Protein AF-A0A949UG85-F1 (afdb_monomer)

Solvent-accessible surface area (backbone atoms only — not comparable to full-atom values): 11174 Å² total; per-residue (Å²): 127,33,34,36,47,48,35,38,32,56,53,88,58,86,71,83,78,67,98,45,38,41,94,66,23,65,63,45,76,50,75,50,77,68,28,26,32,39,30,26,64,42,80,89,62,91,50,69,69,57,45,52,50,37,52,52,37,44,49,48,47,51,51,63,44,51,75,69,43,40,66,51,72,53,60,88,86,38,74,36,82,50,70,66,62,50,48,53,52,41,59,76,43,28,69,63,52,51,54,51,40,64,73,36,50,64,45,42,80,46,79,48,54,40,32,56,60,88,69,91,74,83,80,89,46,73,68,58,51,54,53,52,52,51,48,46,45,51,54,44,52,55,51,52,51,51,52,57,61,61,44,53,90,57,53,74,46,80,47,76,53,78,52,87,55,39,32,38,38,39,34,32,26,44,52,91,46,46,67,60,51,52,50,45,58,70,71,50,85,71,63,90,63,50,46,112

Mean predicted aligned error: 6.29 Å

Foldseek 3Di:
DWKFWWWKAFPPFDADQDCAAFVRFGWDWDDELRMIIIITDDDDDPDPVSLVSNQVRSVVRVVRRVLRFQIGTDPPGDIHRDVVRVRVVCVVCVVVVVVVRVVCTQKDKDKDKKFFDDDPPPDPDPVVVVVVQVVQQVLQVVQLVLLVVLCPPQFPDWDWDDDSGMIMIITIGGNVCVVVSVVSVVPDDRPPRIDD

Structure (mmCIF, N/CA/C/O backbone):
data_AF-A0A949UG85-F1
#
_entry.id   AF-A0A949UG85-F1
#
loop_
_atom_site.group_PDB
_atom_site.id
_atom_site.type_symbol
_atom_site.label_atom_id
_atom_site.label_alt_id
_atom_site.label_comp_id
_atom_site.label_asym_id
_atom_site.label_entity_id
_atom_site.label_seq_id
_atom_site.pdbx_PDB_ins_code
_atom_site.Cartn_x
_atom_site.Cartn_y
_atom_site.Cartn_z
_atom_site.occupancy
_atom_site.B_iso_or_equiv
_atom_site.auth_seq_id
_atom_site.auth_comp_id
_atom_site.auth_asym_id
_atom_site.auth_atom_id
_atom_site.pdbx_PDB_model_num
ATOM 1 N N . MET A 1 1 ? -11.285 18.866 17.721 1.00 72.31 1 MET A N 1
ATOM 2 C CA . MET A 1 1 ? -10.443 17.661 17.589 1.00 72.31 1 MET A CA 1
ATOM 3 C C . MET A 1 1 ? -11.092 16.780 16.549 1.00 72.31 1 MET A C 1
ATOM 5 O O . MET A 1 1 ? -12.312 16.687 16.565 1.00 72.31 1 MET A O 1
ATOM 9 N N . SER A 1 2 ? -10.309 16.216 15.636 1.00 91.69 2 SER A N 1
ATOM 10 C CA . SER A 1 2 ? -10.803 15.295 14.609 1.00 91.69 2 SER A CA 1
ATOM 11 C C . SER A 1 2 ? -10.079 13.965 14.750 1.00 91.69 2 SER A C 1
ATOM 13 O O . SER A 1 2 ? -8.946 13.927 15.239 1.00 91.69 2 SER A O 1
ATOM 15 N N . LEU A 1 3 ? -10.718 12.889 14.307 1.00 95.00 3 LEU A N 1
ATOM 16 C CA . LEU A 1 3 ? -10.092 11.575 14.255 1.00 95.00 3 LEU A CA 1
ATOM 17 C C . LEU A 1 3 ? -9.449 11.389 12.882 1.00 95.00 3 LEU A C 1
ATOM 19 O O . LEU A 1 3 ? -10.101 11.592 11.861 1.00 95.00 3 LEU A O 1
ATOM 23 N N . LEU A 1 4 ? -8.176 11.006 12.849 1.00 97.00 4 LEU A N 1
ATOM 24 C CA . LEU A 1 4 ? -7.486 10.627 11.618 1.00 97.00 4 LEU A CA 1
ATOM 25 C C . LEU A 1 4 ? -7.588 9.115 11.436 1.00 97.00 4 LEU A C 1
ATOM 27 O O . LEU A 1 4 ? -7.085 8.368 12.274 1.00 97.00 4 LEU A O 1
ATOM 31 N N . ALA A 1 5 ? -8.208 8.671 10.344 1.00 97.38 5 ALA A N 1
ATOM 32 C CA . ALA A 1 5 ? -8.275 7.260 9.974 1.00 97.38 5 ALA A CA 1
ATOM 33 C C . ALA A 1 5 ? -7.047 6.854 9.146 1.00 97.38 5 ALA A C 1
ATOM 35 O O . ALA A 1 5 ? -6.710 7.518 8.163 1.00 97.38 5 ALA A O 1
ATOM 36 N N . TYR A 1 6 ? -6.396 5.753 9.528 1.00 97.88 6 TYR A N 1
ATOM 37 C CA . TYR A 1 6 ? -5.185 5.250 8.870 1.00 97.88 6 TYR A CA 1
ATOM 38 C C . TYR A 1 6 ? -5.514 4.163 7.856 1.00 97.88 6 TYR A C 1
ATOM 40 O O . TYR A 1 6 ? -5.300 4.336 6.657 1.00 97.88 6 TYR A O 1
ATOM 48 N N . CYS A 1 7 ? -6.061 3.042 8.320 1.00 97.19 7 CYS A N 1
ATOM 49 C CA . CYS A 1 7 ? -6.392 1.910 7.466 1.00 97.19 7 CYS A CA 1
ATOM 50 C C . CYS A 1 7 ? -7.420 0.979 8.106 1.00 97.19 7 CYS A C 1
ATOM 52 O O . CYS A 1 7 ? -7.653 1.023 9.317 1.00 97.19 7 CYS A O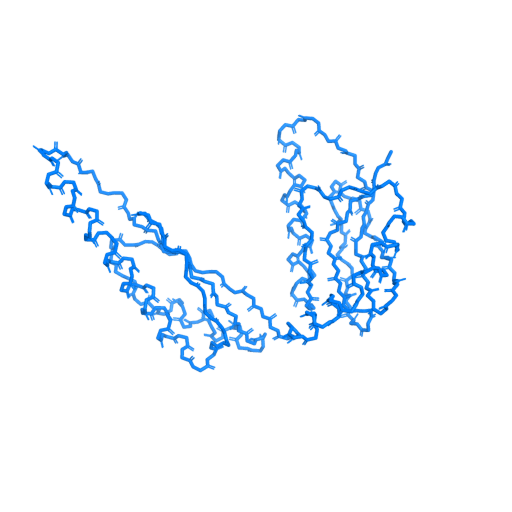 1
ATOM 54 N N . ILE A 1 8 ? -7.965 0.095 7.274 1.00 97.25 8 ILE A N 1
ATOM 55 C CA . ILE A 1 8 ? -8.840 -1.013 7.660 1.00 97.25 8 ILE A CA 1
ATOM 56 C C . ILE A 1 8 ? -8.065 -2.332 7.536 1.00 97.25 8 ILE A C 1
ATOM 58 O O . ILE A 1 8 ? -7.346 -2.523 6.557 1.00 97.25 8 ILE A O 1
ATOM 62 N N . ALA A 1 9 ? -8.239 -3.247 8.487 1.00 96.19 9 ALA A N 1
ATOM 63 C CA . ALA A 1 9 ? -7.734 -4.620 8.445 1.00 96.19 9 ALA A CA 1
ATOM 64 C C . ALA A 1 9 ? -8.823 -5.625 8.873 1.00 96.19 9 ALA A C 1
ATOM 66 O O . ALA A 1 9 ? -9.931 -5.242 9.263 1.00 96.19 9 ALA A O 1
ATOM 67 N N . GLU A 1 10 ? -8.525 -6.925 8.800 1.00 95.00 10 GLU A N 1
ATOM 68 C CA . GLU A 1 10 ? -9.431 -7.966 9.303 1.00 95.00 10 GLU A CA 1
ATOM 69 C C . GLU A 1 10 ? -9.425 -7.989 10.838 1.00 95.00 10 GLU A C 1
ATOM 71 O O . GLU A 1 10 ? -8.359 -8.011 11.452 1.00 95.00 10 GLU A O 1
ATOM 76 N N . ALA A 1 11 ? -10.598 -8.054 11.475 1.00 92.06 11 ALA A N 1
ATOM 77 C CA . ALA A 1 11 ? -10.700 -8.035 12.940 1.00 92.06 11 ALA A CA 1
ATOM 78 C C . ALA A 1 11 ? -10.009 -9.223 13.638 1.00 92.06 11 ALA A C 1
ATOM 80 O O . ALA A 1 11 ? -9.582 -9.104 14.780 1.00 92.06 11 ALA A O 1
ATOM 81 N N . ASN A 1 12 ? -9.884 -10.361 12.950 1.00 84.44 12 ASN A N 1
ATOM 82 C CA . ASN A 1 12 ? -9.284 -11.582 13.498 1.00 84.44 12 ASN A CA 1
ATOM 83 C C . ASN A 1 12 ? -7.764 -11.650 13.289 1.00 84.44 12 ASN A C 1
ATOM 85 O O . ASN A 1 12 ? -7.149 -12.678 13.568 1.00 84.44 12 ASN A O 1
ATOM 89 N N . SER A 1 13 ? -7.159 -10.594 12.745 1.00 81.38 13 SER A N 1
ATOM 90 C CA . SER A 1 13 ? -5.724 -10.549 12.497 1.00 81.38 13 SER A CA 1
ATOM 91 C C . SER A 1 13 ? -4.965 -10.126 13.760 1.00 81.38 13 SER A C 1
ATOM 93 O O . SER A 1 13 ? -5.294 -9.130 14.402 1.00 81.38 13 SER A O 1
ATOM 95 N N . THR A 1 14 ? -3.945 -10.892 14.149 1.00 81.31 14 THR A N 1
ATOM 96 C CA . THR A 1 14 ? -3.061 -10.515 15.259 1.00 81.31 14 THR A CA 1
ATOM 97 C C . THR A 1 14 ? -2.085 -9.456 14.755 1.00 81.31 14 THR A C 1
ATOM 99 O O . THR A 1 14 ? -1.237 -9.758 13.922 1.00 81.31 14 THR A O 1
ATOM 102 N N . THR A 1 15 ? -2.227 -8.218 15.232 1.00 85.75 15 THR A N 1
ATOM 103 C CA . THR A 1 15 ? -1.370 -7.090 14.835 1.00 85.75 15 THR A CA 1
ATOM 104 C C . THR A 1 15 ? -0.924 -6.318 16.069 1.00 85.75 15 THR A C 1
ATOM 106 O O . THR A 1 15 ? -1.752 -5.937 16.897 1.00 85.75 15 THR A O 1
ATOM 109 N N . GLU A 1 16 ? 0.371 -6.055 16.179 1.00 89.44 16 GLU A N 1
ATOM 110 C CA . GLU A 1 16 ? 0.926 -5.133 17.162 1.00 89.44 16 GLU A CA 1
ATOM 111 C C . GLU A 1 16 ? 0.654 -3.692 16.723 1.00 89.44 16 GLU A C 1
ATOM 113 O O . GLU A 1 16 ? 0.962 -3.290 15.595 1.00 89.44 16 GLU A O 1
ATOM 118 N N . ILE A 1 17 ? 0.065 -2.906 17.625 1.00 88.25 17 ILE A N 1
ATOM 119 C CA . ILE A 1 17 ? -0.224 -1.494 17.379 1.00 88.25 17 ILE A CA 1
ATOM 120 C C . ILE A 1 17 ? 1.103 -0.719 17.407 1.00 88.25 17 ILE A C 1
ATOM 122 O O . ILE A 1 17 ? 1.808 -0.785 18.416 1.00 88.25 17 ILE A O 1
ATOM 126 N N . PRO A 1 18 ? 1.452 0.044 16.352 1.00 90.62 18 PRO A N 1
ATOM 127 C CA . PRO A 1 18 ? 2.660 0.861 16.353 1.00 90.62 18 PRO A CA 1
ATOM 128 C C . PRO A 1 18 ? 2.707 1.832 17.541 1.00 90.62 18 PRO A C 1
ATOM 130 O O . PRO A 1 18 ? 1.705 2.454 17.893 1.00 90.62 18 PRO A O 1
ATOM 133 N N . ASN A 1 19 ? 3.898 2.027 18.113 1.00 84.44 19 ASN A N 1
ATOM 134 C CA . ASN A 1 19 ? 4.105 2.803 19.347 1.00 84.44 19 ASN A CA 1
ATOM 135 C C . ASN A 1 19 ? 3.790 4.311 19.237 1.00 84.44 19 ASN A C 1
ATOM 137 O O . ASN A 1 19 ? 3.854 5.021 20.238 1.00 84.44 19 ASN A O 1
ATOM 141 N N . GLY A 1 20 ? 3.472 4.830 18.046 1.00 90.12 20 GLY A N 1
ATOM 142 C CA . GLY A 1 20 ? 3.104 6.233 17.873 1.00 90.12 20 GLY A CA 1
ATOM 143 C C . GLY A 1 20 ? 2.569 6.562 16.482 1.00 90.12 20 GLY A C 1
ATOM 144 O O . GLY A 1 20 ? 3.188 6.234 15.464 1.00 90.12 20 GLY A O 1
ATOM 145 N N . GLY A 1 21 ? 1.432 7.252 16.465 1.00 93.69 21 GLY A N 1
ATOM 146 C CA . GLY A 1 21 ? 0.802 7.824 15.284 1.00 93.69 21 GLY A CA 1
ATOM 147 C C . GLY A 1 21 ? 1.390 9.176 14.877 1.00 93.69 21 GLY A C 1
ATOM 148 O O . GLY A 1 21 ? 2.459 9.596 15.329 1.00 93.69 21 GLY A O 1
ATOM 149 N N . VAL A 1 22 ? 0.659 9.869 14.008 1.00 95.62 22 VAL A N 1
ATOM 150 C CA . VAL A 1 22 ? 0.953 11.246 13.593 1.00 95.62 22 VAL A CA 1
ATOM 151 C C . VAL A 1 22 ? 0.983 12.168 14.812 1.00 95.62 22 VAL A C 1
ATOM 153 O O . VAL A 1 22 ? 0.144 12.042 15.702 1.00 95.62 22 VAL A O 1
ATOM 156 N N . GLN A 1 23 ? 1.952 13.087 14.867 1.00 93.62 23 GLN A N 1
ATOM 157 C CA . GLN A 1 23 ? 2.161 14.015 15.989 1.00 93.62 23 GLN A CA 1
ATOM 158 C C . GLN A 1 23 ? 2.392 13.312 17.344 1.00 93.62 23 GLN A C 1
ATOM 160 O O . GLN A 1 23 ? 2.159 13.899 18.398 1.00 93.62 23 GLN A O 1
ATOM 165 N N . GLY A 1 24 ? 2.830 12.047 17.333 1.00 93.25 24 GLY A N 1
ATOM 166 C CA . GLY A 1 24 ? 3.015 11.249 18.549 1.00 93.25 24 GLY A CA 1
ATOM 167 C C . GLY A 1 24 ? 1.707 10.793 19.203 1.00 93.25 24 GLY A C 1
ATOM 168 O O . GLY A 1 24 ? 1.734 10.315 20.335 1.00 93.25 24 GLY A O 1
ATOM 169 N N . ALA A 1 25 ? 0.569 10.927 18.515 1.00 95.56 25 ALA A N 1
ATOM 170 C CA . ALA A 1 25 ? -0.722 10.505 19.041 1.00 95.56 25 ALA A CA 1
ATOM 171 C C . ALA A 1 25 ? -0.771 8.986 19.263 1.00 95.56 25 ALA A C 1
ATOM 173 O O . ALA A 1 25 ? -0.237 8.202 18.476 1.00 95.56 25 ALA A O 1
ATOM 174 N N . THR A 1 26 ? -1.452 8.554 20.321 1.00 95.56 26 THR A N 1
ATOM 175 C CA . THR A 1 26 ? -1.692 7.130 20.569 1.00 95.56 26 THR A CA 1
ATOM 176 C C . THR A 1 26 ? -2.702 6.591 19.559 1.00 95.56 26 THR A C 1
ATOM 178 O O . THR A 1 26 ? -3.776 7.166 19.372 1.00 95.56 26 THR A O 1
ATOM 181 N N . LEU A 1 27 ? -2.355 5.481 18.907 1.00 95.56 27 LEU A N 1
ATOM 182 C CA . LEU A 1 27 ? -3.266 4.775 18.013 1.00 95.56 27 LEU A CA 1
ATOM 183 C C . LEU A 1 27 ? -4.333 4.037 18.828 1.00 95.56 27 LEU A C 1
ATOM 185 O O . LEU A 1 27 ? -4.045 3.399 19.839 1.00 95.56 27 LEU A O 1
ATOM 189 N N . ARG A 1 28 ? -5.571 4.118 18.354 1.00 93.44 28 ARG A N 1
ATOM 190 C CA . ARG A 1 28 ? -6.746 3.407 18.853 1.00 93.44 28 ARG A CA 1
ATOM 191 C C . ARG A 1 28 ? -7.338 2.576 17.724 1.00 93.44 28 ARG A C 1
ATOM 193 O O . ARG A 1 28 ? -7.084 2.837 16.545 1.00 93.44 28 ARG A O 1
ATOM 200 N N . THR A 1 29 ? -8.146 1.593 18.087 1.00 94.62 29 THR A N 1
ATOM 201 C CA . THR A 1 29 ? -8.828 0.732 17.127 1.00 94.62 29 THR A CA 1
ATOM 202 C C . THR A 1 29 ? -10.328 0.728 17.362 1.00 94.62 29 THR A C 1
ATOM 204 O O . THR A 1 29 ? -10.801 0.716 18.496 1.00 94.62 29 THR A O 1
ATOM 207 N N . VAL A 1 30 ? -11.079 0.726 16.265 1.00 95.06 30 VAL A N 1
ATOM 208 C CA . VAL A 1 30 ? -12.528 0.518 16.268 1.00 95.06 30 VAL A CA 1
ATOM 209 C C . VAL A 1 30 ? -12.816 -0.744 15.479 1.00 95.06 30 VAL A C 1
ATOM 211 O O . VAL A 1 30 ? -12.490 -0.827 14.295 1.00 95.06 30 VAL A O 1
ATOM 214 N N . THR A 1 31 ? -13.426 -1.719 16.145 1.00 95.50 31 THR A N 1
ATOM 215 C CA . THR A 1 31 ? -13.861 -2.973 15.528 1.00 95.50 31 THR A CA 1
ATOM 216 C C . THR A 1 31 ? -15.357 -2.916 15.254 1.00 95.50 31 THR A C 1
ATOM 218 O O . THR A 1 31 ? -16.146 -2.592 16.150 1.00 95.50 31 THR A O 1
ATOM 221 N N . ASP A 1 32 ? -15.742 -3.234 14.022 1.00 95.62 32 ASP A N 1
ATOM 222 C CA . ASP A 1 32 ? -17.136 -3.320 13.592 1.00 95.62 32 ASP A CA 1
ATOM 223 C C . ASP A 1 32 ? -17.262 -4.231 12.363 1.00 95.62 32 ASP A C 1
ATOM 225 O O . ASP A 1 32 ? -16.380 -4.253 11.506 1.00 95.62 32 ASP A O 1
ATOM 229 N N . SER A 1 33 ? -18.348 -5.000 12.265 1.00 94.75 33 SER A N 1
ATOM 230 C CA . SER A 1 33 ? -18.671 -5.792 11.065 1.00 94.75 33 SER A CA 1
ATOM 231 C C . SER A 1 33 ? -17.553 -6.733 10.563 1.00 94.75 33 SER A C 1
ATOM 233 O O . SER A 1 33 ? -17.446 -7.016 9.369 1.00 94.75 33 SER A O 1
ATOM 235 N N . GLY A 1 34 ? -16.716 -7.247 11.475 1.00 94.50 34 GLY A N 1
ATOM 236 C CA . GLY A 1 34 ? -15.575 -8.122 11.158 1.00 94.50 34 GLY A CA 1
ATOM 237 C C . GLY A 1 34 ? -14.335 -7.394 10.622 1.00 94.50 34 GLY A C 1
ATOM 238 O O . GLY A 1 34 ? -13.385 -8.039 10.179 1.00 94.50 34 GLY A O 1
ATOM 239 N N . LEU A 1 35 ? -14.333 -6.065 10.677 1.00 96.69 35 LEU A N 1
ATOM 240 C CA . LEU A 1 35 ? -13.231 -5.188 10.304 1.00 96.69 35 LEU A CA 1
ATOM 241 C C . LEU A 1 35 ? -12.699 -4.467 11.540 1.00 96.69 35 LEU A C 1
ATOM 243 O O . LEU A 1 35 ? -13.437 -4.219 12.493 1.00 96.69 35 LEU A O 1
ATOM 247 N N . ILE A 1 36 ? -11.424 -4.102 11.502 1.00 95.88 36 ILE A N 1
ATOM 248 C CA . ILE A 1 36 ? -10.795 -3.213 12.477 1.00 95.88 36 ILE A CA 1
ATOM 249 C C . ILE A 1 36 ? -10.241 -1.996 11.741 1.00 95.88 36 ILE A C 1
ATOM 251 O O . ILE A 1 36 ? -9.605 -2.136 10.698 1.00 95.88 36 ILE A O 1
ATOM 255 N N . CYS A 1 37 ? -10.493 -0.801 12.263 1.00 96.75 37 CYS A N 1
ATOM 256 C CA . CYS A 1 37 ? -9.948 0.442 11.732 1.00 96.75 37 CYS A CA 1
ATOM 257 C C . CYS A 1 37 ? -9.012 1.085 12.753 1.00 96.75 37 CYS A C 1
ATOM 259 O O . CYS A 1 37 ? -9.371 1.227 13.921 1.00 96.75 37 CYS A O 1
ATOM 261 N N . PHE A 1 38 ? -7.834 1.503 12.293 1.00 96.69 38 PHE A N 1
ATOM 262 C CA . PHE A 1 38 ? -6.838 2.204 13.101 1.00 96.69 38 PHE A CA 1
ATOM 263 C C . PHE A 1 38 ? -7.039 3.712 12.978 1.00 96.69 38 PHE A C 1
ATOM 265 O O . PHE A 1 38 ? -7.152 4.237 11.865 1.00 96.69 38 PHE A O 1
ATOM 272 N N . LEU A 1 39 ? -7.074 4.406 14.112 1.00 96.44 39 LEU A N 1
ATOM 273 C CA . LEU A 1 39 ? -7.300 5.847 14.184 1.00 96.44 39 LEU A CA 1
ATOM 274 C C . LEU A 1 39 ? -6.516 6.498 15.321 1.00 96.44 39 LEU A C 1
ATOM 276 O O . LEU A 1 39 ? -6.078 5.829 16.250 1.00 96.44 39 LEU A O 1
ATOM 280 N N . SER A 1 40 ? -6.346 7.813 15.274 1.00 96.69 40 SER A N 1
ATOM 281 C CA . SER A 1 40 ? -5.800 8.591 16.389 1.00 96.69 40 SER A CA 1
ATOM 282 C C . SER A 1 40 ? -6.424 9.976 16.419 1.00 96.69 40 SER A C 1
ATOM 284 O O . SER A 1 40 ? -6.979 10.438 15.419 1.00 96.69 40 SER A O 1
ATOM 286 N N . ASP A 1 41 ? -6.288 10.666 17.548 1.00 95.44 41 ASP A N 1
ATOM 287 C CA . ASP A 1 41 ? -6.571 12.098 17.584 1.00 95.44 41 ASP A CA 1
ATOM 288 C C . ASP A 1 41 ? -5.603 12.834 16.650 1.00 95.44 41 ASP A C 1
ATOM 290 O O . ASP A 1 41 ? -4.427 12.469 16.533 1.00 95.44 41 ASP A O 1
ATOM 294 N N . TYR A 1 42 ? -6.104 13.855 15.961 1.00 95.19 42 TYR A N 1
ATOM 295 C CA . TYR A 1 42 ? -5.309 14.655 15.042 1.00 95.19 42 TYR A CA 1
ATOM 296 C C . TYR A 1 42 ? -5.685 16.132 15.107 1.00 95.19 42 TYR A C 1
ATOM 298 O O . TYR A 1 42 ? -6.863 16.507 15.155 1.00 95.19 42 TYR A O 1
ATOM 306 N N . HIS A 1 43 ? -4.653 16.974 15.071 1.00 92.69 43 HIS A N 1
ATOM 307 C CA . HIS A 1 43 ? -4.778 18.423 15.008 1.00 92.69 43 HIS A CA 1
ATOM 308 C C . HIS A 1 43 ? -4.235 18.902 13.660 1.00 92.69 43 HIS A C 1
ATOM 310 O O . HIS A 1 43 ? -3.013 18.939 13.469 1.00 92.69 43 HIS A O 1
ATOM 316 N N . PRO A 1 44 ? -5.116 19.262 12.709 1.00 89.19 44 PRO A N 1
ATOM 317 C CA . PRO A 1 44 ? -4.689 19.772 11.416 1.00 89.19 44 PRO A CA 1
ATOM 318 C C . PRO A 1 44 ? -3.797 21.002 11.582 1.00 89.19 44 PRO A C 1
ATOM 320 O O . PRO A 1 44 ? -4.132 21.939 12.306 1.00 89.19 44 PRO A O 1
ATOM 323 N N . SER A 1 45 ? -2.660 21.004 10.892 1.00 87.62 45 SER A N 1
ATOM 324 C CA . SER A 1 45 ? -1.793 22.177 10.796 1.00 87.62 45 SER A CA 1
ATOM 325 C C . SER A 1 45 ? -1.989 22.850 9.443 1.00 87.62 45 SER A C 1
ATOM 327 O O . SER A 1 45 ? -2.143 22.170 8.433 1.00 87.62 45 SER A O 1
ATOM 329 N N . SER A 1 46 ? -1.944 24.181 9.410 1.00 87.06 46 SER A N 1
ATOM 330 C CA . SER A 1 46 ? -1.925 24.962 8.169 1.00 87.06 46 SER A CA 1
ATOM 331 C C . SER A 1 46 ? -0.516 25.125 7.588 1.00 87.06 46 SER A C 1
ATOM 333 O O . SER A 1 46 ? -0.366 25.548 6.443 1.00 87.06 46 SER A O 1
ATOM 335 N N . THR A 1 47 ? 0.530 24.782 8.348 1.00 93.00 47 THR A N 1
ATOM 336 C CA . THR A 1 47 ? 1.919 24.956 7.917 1.00 93.00 47 THR A CA 1
ATOM 337 C C . THR A 1 47 ? 2.340 23.819 6.981 1.00 93.00 47 THR A C 1
ATOM 339 O O . THR A 1 47 ? 2.341 22.661 7.410 1.00 93.00 47 THR A O 1
ATOM 342 N N . PRO A 1 48 ? 2.808 24.105 5.748 1.00 91.69 48 PRO A N 1
ATOM 343 C CA . PRO A 1 48 ? 3.187 23.071 4.780 1.00 91.69 48 PRO A CA 1
ATOM 344 C C . PRO A 1 48 ? 4.202 22.047 5.309 1.00 91.69 48 PRO A C 1
ATOM 346 O O . PRO A 1 48 ? 4.052 20.849 5.078 1.00 91.69 48 PRO A O 1
ATOM 349 N N . ASN A 1 49 ? 5.201 22.494 6.077 1.00 93.31 49 ASN A N 1
ATOM 350 C CA . ASN A 1 49 ? 6.207 21.603 6.665 1.00 93.31 49 ASN A CA 1
ATOM 351 C C . ASN A 1 49 ? 5.599 20.610 7.666 1.00 93.31 49 ASN A C 1
ATOM 353 O O . ASN A 1 49 ? 5.953 19.434 7.650 1.00 93.31 49 ASN A O 1
ATOM 357 N N . HIS A 1 50 ? 4.652 21.051 8.497 1.00 92.88 50 HIS A N 1
ATOM 358 C CA . HIS A 1 50 ? 3.967 20.171 9.444 1.00 92.88 50 HIS A CA 1
ATOM 359 C C . HIS A 1 50 ? 3.024 19.192 8.743 1.00 92.88 50 HIS A C 1
ATOM 361 O O . HIS A 1 50 ? 2.934 18.037 9.155 1.00 92.88 50 HIS A O 1
ATOM 367 N N . ILE A 1 51 ? 2.360 19.619 7.663 1.00 94.12 51 ILE A N 1
ATOM 368 C CA . ILE A 1 51 ? 1.530 18.733 6.835 1.00 94.12 51 ILE A CA 1
ATOM 369 C C . ILE A 1 51 ? 2.402 17.640 6.211 1.00 94.12 51 ILE A C 1
ATOM 371 O O . ILE A 1 51 ? 2.063 16.461 6.295 1.00 94.12 51 ILE A O 1
ATOM 375 N N . ARG A 1 52 ? 3.556 18.012 5.641 1.00 95.12 52 ARG A N 1
ATOM 376 C CA . ARG A 1 52 ? 4.510 17.054 5.066 1.00 95.12 52 ARG A CA 1
ATOM 377 C C . ARG A 1 52 ? 5.004 16.060 6.114 1.00 95.12 52 ARG A C 1
ATOM 379 O O . ARG A 1 52 ? 4.995 14.862 5.853 1.00 95.12 52 ARG A O 1
ATOM 386 N N . GLN A 1 53 ? 5.401 16.547 7.287 1.00 95.56 53 GLN A N 1
ATOM 387 C CA . GLN A 1 53 ? 5.851 15.693 8.383 1.00 95.56 53 GLN A CA 1
ATOM 388 C C . GLN A 1 53 ? 4.745 14.730 8.841 1.00 95.56 53 GLN A C 1
ATOM 390 O O . GLN A 1 53 ? 4.984 13.531 8.953 1.00 95.56 53 GLN A O 1
ATOM 395 N N . SER A 1 54 ? 3.513 15.227 8.986 1.00 96.38 54 SER A N 1
ATOM 396 C CA . SER A 1 54 ? 2.345 14.407 9.335 1.00 96.38 54 SER A CA 1
ATOM 397 C C . SER A 1 54 ? 2.082 13.315 8.293 1.00 96.38 54 SER A C 1
ATOM 399 O O . SER A 1 54 ? 1.800 12.175 8.647 1.00 96.38 54 SER A O 1
ATOM 401 N N . ALA A 1 55 ? 2.218 13.629 7.002 1.00 96.19 55 ALA A N 1
ATOM 402 C CA . ALA A 1 55 ? 2.060 12.650 5.930 1.00 96.19 55 ALA A CA 1
ATOM 403 C C . ALA A 1 55 ? 3.151 11.562 5.960 1.00 96.19 55 ALA A C 1
ATOM 405 O O . ALA A 1 55 ? 2.877 10.402 5.651 1.00 96.19 55 ALA A O 1
ATOM 406 N N . LEU A 1 56 ? 4.389 11.908 6.332 1.00 96.06 56 LEU A N 1
ATOM 407 C CA . LEU A 1 56 ? 5.471 10.931 6.502 1.00 96.06 56 LEU A CA 1
ATOM 408 C C . LEU A 1 56 ? 5.207 10.006 7.695 1.00 96.06 56 LEU A C 1
ATOM 410 O O . LEU A 1 56 ? 5.349 8.792 7.571 1.00 96.06 56 LEU A O 1
ATOM 414 N N . GLU A 1 57 ? 4.774 10.563 8.824 1.00 96.75 57 GLU A N 1
ATOM 415 C CA . GLU A 1 57 ? 4.406 9.796 10.021 1.00 96.75 57 GLU A CA 1
ATOM 416 C C . GLU A 1 57 ? 3.220 8.866 9.758 1.00 96.75 57 GLU A C 1
ATOM 418 O O . GLU A 1 57 ? 3.253 7.699 10.146 1.00 96.75 57 GLU A O 1
ATOM 423 N N . PHE A 1 58 ? 2.215 9.348 9.025 1.00 97.56 58 PHE A N 1
ATOM 424 C CA . PHE A 1 58 ? 1.081 8.544 8.582 1.00 97.56 58 PHE A CA 1
ATOM 425 C C . PHE A 1 58 ? 1.534 7.346 7.743 1.00 97.56 58 PHE A C 1
ATOM 427 O O . PHE A 1 58 ? 1.162 6.209 8.024 1.00 97.56 58 PHE A O 1
ATOM 434 N N . ASN A 1 59 ? 2.391 7.585 6.744 1.00 95.88 59 ASN A N 1
ATOM 435 C CA . ASN A 1 59 ? 2.928 6.514 5.907 1.00 95.88 59 ASN A CA 1
ATOM 436 C C . ASN A 1 59 ? 3.782 5.520 6.704 1.00 95.88 59 ASN A C 1
ATOM 438 O O . ASN A 1 59 ? 3.725 4.326 6.420 1.00 95.88 59 ASN A O 1
ATOM 442 N N . ARG A 1 60 ? 4.533 5.974 7.717 1.00 95.88 60 ARG A N 1
ATOM 443 C CA . ARG A 1 60 ? 5.285 5.078 8.609 1.00 95.88 60 ARG A CA 1
ATOM 444 C C . ARG A 1 60 ? 4.351 4.109 9.337 1.00 95.88 60 ARG A C 1
ATOM 446 O O . ARG A 1 60 ? 4.601 2.910 9.305 1.00 95.88 60 ARG A O 1
ATOM 453 N N . VAL A 1 61 ? 3.251 4.607 9.911 1.00 96.62 61 VAL A N 1
ATOM 454 C CA . VAL A 1 61 ? 2.234 3.761 10.566 1.00 96.62 61 VAL A CA 1
ATOM 455 C C . VAL A 1 61 ? 1.669 2.729 9.591 1.00 96.62 61 VAL A C 1
ATOM 457 O O . VAL A 1 61 ? 1.590 1.549 9.924 1.00 96.62 61 VAL A O 1
ATOM 460 N N . LEU A 1 62 ? 1.321 3.150 8.370 1.00 95.88 62 LEU A N 1
ATOM 461 C CA . LEU A 1 62 ? 0.828 2.227 7.347 1.00 95.88 62 LEU A CA 1
ATOM 462 C C . LEU A 1 62 ? 1.851 1.147 6.996 1.00 95.88 62 LEU A C 1
ATOM 464 O O . LEU A 1 62 ? 1.474 -0.010 6.845 1.00 95.88 62 LEU A O 1
ATOM 468 N N . GLN A 1 63 ? 3.133 1.498 6.877 1.00 92.94 63 GLN A N 1
ATOM 469 C CA . GLN A 1 63 ? 4.189 0.525 6.601 1.00 92.94 63 GLN A CA 1
ATOM 470 C C . GLN A 1 63 ? 4.361 -0.475 7.747 1.00 92.94 63 GLN A C 1
ATOM 472 O O . GLN A 1 63 ? 4.500 -1.669 7.485 1.00 92.94 63 GLN A O 1
ATOM 477 N N . ASP A 1 64 ? 4.323 -0.015 8.997 1.00 93.75 64 ASP A N 1
ATOM 478 C CA . ASP A 1 64 ? 4.452 -0.883 10.172 1.00 93.75 64 ASP A CA 1
ATOM 479 C C . ASP A 1 64 ? 3.287 -1.883 10.271 1.00 93.75 64 ASP A C 1
ATOM 481 O O . ASP A 1 64 ? 3.505 -3.056 10.579 1.00 93.75 64 ASP A O 1
ATOM 485 N N . LEU A 1 65 ? 2.066 -1.457 9.932 1.00 93.94 65 LEU A N 1
ATOM 486 C CA . LEU A 1 65 ? 0.889 -2.333 9.875 1.00 93.94 65 LEU A CA 1
ATOM 487 C C . LEU A 1 65 ? 0.928 -3.277 8.661 1.00 93.94 65 LEU A C 1
ATOM 489 O O . LEU A 1 65 ? 0.695 -4.478 8.800 1.00 93.94 65 LEU A O 1
ATOM 493 N N . LEU A 1 66 ? 1.293 -2.772 7.477 1.00 91.25 66 LEU A N 1
ATOM 494 C CA . LEU A 1 66 ? 1.378 -3.558 6.240 1.00 91.25 66 LEU A CA 1
ATOM 495 C C . LEU A 1 66 ? 2.419 -4.686 6.327 1.00 91.25 66 LEU A C 1
ATOM 497 O O . LEU A 1 66 ? 2.269 -5.721 5.670 1.00 91.25 66 LEU A O 1
ATOM 501 N N . ARG A 1 67 ? 3.482 -4.519 7.128 1.00 88.31 67 ARG A N 1
ATOM 502 C CA . ARG A 1 67 ? 4.473 -5.581 7.391 1.00 88.31 67 ARG A CA 1
ATOM 503 C C . ARG A 1 67 ? 3.879 -6.783 8.125 1.00 88.31 67 ARG A C 1
ATOM 505 O O . ARG A 1 67 ? 4.391 -7.885 7.951 1.00 88.31 67 ARG A O 1
ATOM 512 N N . GLN A 1 68 ? 2.802 -6.582 8.876 1.00 90.12 68 GLN A N 1
ATOM 513 C CA . GLN A 1 68 ? 2.184 -7.607 9.712 1.00 90.12 68 GLN A CA 1
ATOM 514 C C . GLN A 1 68 ? 0.968 -8.234 9.028 1.00 90.12 68 GLN A C 1
ATOM 516 O O . GLN A 1 68 ? 0.841 -9.455 8.998 1.00 90.12 68 GLN A O 1
ATOM 521 N N . VAL A 1 69 ? 0.092 -7.410 8.443 1.00 91.94 69 VAL A N 1
ATOM 522 C CA . VAL A 1 69 ? -1.218 -7.851 7.941 1.00 91.94 69 VAL A CA 1
ATOM 523 C C . VAL A 1 69 ? -1.604 -7.176 6.626 1.00 91.94 69 VAL A C 1
ATOM 525 O O . VAL A 1 69 ? -0.997 -6.192 6.198 1.00 91.94 69 VAL A O 1
ATOM 528 N N . ALA A 1 70 ? -2.622 -7.721 5.958 1.00 93.62 70 ALA A N 1
ATOM 529 C CA . ALA A 1 70 ? -3.259 -7.048 4.833 1.00 93.62 70 ALA A CA 1
ATOM 530 C C . ALA A 1 70 ? -4.067 -5.847 5.343 1.00 93.62 70 ALA A C 1
ATOM 532 O O . ALA A 1 70 ? -4.829 -5.966 6.304 1.00 93.62 70 ALA A O 1
ATOM 533 N N . ILE A 1 71 ? -3.905 -4.701 4.682 1.00 95.25 71 ILE A N 1
ATOM 534 C CA . ILE A 1 71 ? -4.601 -3.463 5.031 1.00 95.25 71 ILE A CA 1
ATOM 535 C C . ILE A 1 71 ? -5.212 -2.807 3.793 1.00 95.25 71 ILE A C 1
ATOM 537 O O . ILE A 1 71 ? -4.695 -2.937 2.682 1.00 95.25 71 ILE A O 1
ATOM 541 N N . ILE A 1 72 ? -6.279 -2.041 4.001 1.00 95.69 72 ILE A N 1
ATOM 542 C CA . ILE A 1 72 ? -6.823 -1.084 3.036 1.00 95.69 72 ILE A CA 1
ATOM 543 C C . ILE A 1 72 ? -6.505 0.316 3.570 1.00 95.69 72 ILE A C 1
ATOM 545 O O . ILE A 1 72 ? -7.130 0.746 4.544 1.00 95.69 72 ILE A O 1
ATOM 549 N N . PRO A 1 73 ? -5.507 1.014 3.003 1.00 96.44 73 PRO A N 1
ATOM 550 C CA . PRO A 1 73 ? -5.094 2.319 3.496 1.00 96.44 73 PRO A CA 1
ATOM 551 C C . PRO A 1 73 ? -6.075 3.414 3.070 1.00 96.44 73 PRO A C 1
ATOM 553 O O . PRO A 1 73 ? -6.523 3.461 1.922 1.00 96.44 73 PRO A O 1
ATOM 556 N N . PHE A 1 74 ? -6.353 4.344 3.980 1.00 96.75 74 PHE A N 1
ATOM 557 C CA . PHE A 1 74 ? -7.011 5.600 3.646 1.00 96.75 74 PHE A CA 1
ATOM 558 C C . PHE A 1 74 ? -6.017 6.589 3.035 1.00 96.75 74 PHE A C 1
ATOM 560 O O . PHE A 1 74 ? -4.801 6.503 3.226 1.00 96.75 74 PHE A O 1
ATOM 567 N N . ARG A 1 75 ? -6.539 7.573 2.299 1.00 95.25 75 ARG A N 1
ATOM 568 C CA . ARG A 1 75 ? -5.722 8.696 1.829 1.00 95.25 75 ARG A CA 1
ATOM 569 C C . ARG A 1 75 ? -5.456 9.648 2.986 1.00 95.25 75 ARG A C 1
ATOM 571 O O . ARG A 1 75 ? -6.358 9.951 3.762 1.00 95.25 75 ARG A O 1
ATOM 578 N N . PHE A 1 76 ? -4.236 10.166 3.063 1.00 95.94 76 PHE A N 1
ATOM 579 C CA . PHE A 1 76 ? -3.922 11.213 4.022 1.00 95.94 76 PHE A CA 1
ATOM 580 C C . PHE A 1 76 ? -4.413 12.590 3.526 1.00 95.94 76 PHE A C 1
ATOM 582 O O . PHE A 1 76 ? -4.104 12.947 2.385 1.00 95.94 76 PHE A O 1
ATOM 589 N N . PRO A 1 77 ? -5.072 13.403 4.372 1.00 95.31 77 PRO A N 1
ATOM 590 C CA . PRO A 1 77 ? -5.742 13.031 5.618 1.00 95.31 77 PRO A CA 1
ATOM 591 C C . PRO A 1 77 ? -7.199 12.606 5.358 1.00 95.31 77 PRO A C 1
ATOM 593 O O . PRO A 1 77 ? -7.932 13.292 4.649 1.00 95.31 77 PRO A O 1
ATOM 596 N N . THR A 1 78 ? -7.641 11.510 5.976 1.00 96.25 78 THR A N 1
ATOM 597 C CA . THR A 1 78 ? -9.066 11.152 6.067 1.00 96.25 78 THR A CA 1
ATOM 598 C C . THR A 1 78 ? -9.518 11.463 7.485 1.00 96.25 78 THR A C 1
ATOM 600 O O . THR A 1 78 ? -9.125 10.772 8.426 1.00 96.25 78 THR A O 1
ATOM 603 N N . LEU A 1 79 ? -10.261 12.560 7.633 1.00 95.69 79 LEU A N 1
ATOM 604 C CA . LEU A 1 79 ? -10.698 13.081 8.924 1.00 95.69 79 LEU A CA 1
ATOM 605 C C . LEU A 1 79 ? -12.158 12.726 9.166 1.00 95.69 79 LEU A C 1
ATOM 607 O O . LEU A 1 79 ? -12.988 12.919 8.284 1.00 95.69 79 LEU A O 1
ATOM 611 N N . LEU A 1 80 ? -12.440 12.257 10.374 1.00 94.12 80 LEU A N 1
ATOM 612 C CA . LEU A 1 80 ? -13.772 11.902 10.843 1.00 94.12 80 LEU A CA 1
ATOM 613 C C . LEU A 1 80 ? -14.144 12.809 12.015 1.00 94.12 80 LEU A C 1
ATOM 615 O O . LEU A 1 80 ? -13.272 13.225 12.796 1.00 94.12 80 LEU A O 1
ATOM 619 N N . ALA A 1 81 ? -15.432 13.114 12.134 1.00 92.00 81 ALA A N 1
ATOM 620 C CA . ALA A 1 81 ? -15.962 13.883 13.251 1.00 92.00 81 ALA A CA 1
ATOM 621 C C . ALA A 1 81 ? -15.906 13.070 14.551 1.00 92.00 81 ALA A C 1
ATOM 623 O O . ALA A 1 81 ? -15.453 13.578 15.578 1.00 92.00 81 ALA A O 1
ATOM 624 N N . ASP A 1 82 ? -16.321 11.803 14.488 1.00 91.81 82 ASP A N 1
ATOM 625 C CA . ASP A 1 82 ? -16.376 10.885 15.623 1.00 91.81 82 ASP A CA 1
ATOM 626 C C . ASP A 1 82 ? -16.324 9.405 15.188 1.00 91.81 82 ASP A C 1
ATOM 628 O O . ASP A 1 82 ? -16.240 9.069 14.005 1.00 91.81 82 ASP A O 1
ATOM 632 N N . GLU A 1 83 ? -16.335 8.492 16.163 1.00 93.00 83 GLU A N 1
ATOM 633 C CA . GLU A 1 83 ? -16.318 7.047 15.907 1.00 93.00 83 GLU A CA 1
ATOM 634 C C . GLU A 1 83 ? -17.635 6.509 15.319 1.00 93.00 83 GLU A C 1
ATOM 636 O O . GLU A 1 83 ? -17.637 5.434 14.716 1.00 93.00 83 GLU A O 1
ATOM 641 N N . SER A 1 84 ? -18.757 7.216 15.472 1.00 93.50 84 SER A N 1
ATOM 642 C CA . SER A 1 84 ? -20.055 6.779 14.938 1.00 93.50 84 SER A CA 1
ATOM 643 C C . SER A 1 84 ? -20.075 6.894 13.417 1.00 93.50 84 SER A C 1
ATOM 645 O O . SER A 1 84 ? -20.527 5.968 12.740 1.00 93.50 84 SER A O 1
ATOM 647 N N . GLU A 1 85 ? -19.515 7.982 12.878 1.00 94.06 85 GLU A N 1
ATOM 648 C CA . GLU A 1 85 ? -19.286 8.157 11.438 1.00 94.06 85 GLU A CA 1
ATOM 649 C C . GLU A 1 85 ? -18.479 6.985 10.856 1.00 94.06 85 GLU A C 1
ATOM 651 O O . GLU A 1 85 ? -18.864 6.392 9.845 1.00 94.06 85 GLU A O 1
ATOM 656 N N . LEU A 1 86 ? -17.412 6.578 11.553 1.00 93.19 86 LEU A N 1
ATOM 657 C CA . LEU A 1 86 ? -16.594 5.434 11.159 1.00 93.19 86 LEU A CA 1
ATOM 658 C C . LEU A 1 86 ? -17.380 4.123 11.160 1.00 93.19 86 LEU A C 1
ATOM 660 O O . LEU A 1 86 ? -17.271 3.343 10.216 1.00 93.19 86 LEU A O 1
ATOM 664 N N . ARG A 1 87 ? -18.163 3.856 12.210 1.00 95.81 87 ARG A N 1
ATOM 665 C CA . ARG A 1 87 ? -18.948 2.615 12.304 1.00 95.81 87 ARG A CA 1
ATOM 666 C C . ARG A 1 87 ? -19.953 2.503 11.166 1.00 95.81 87 ARG A C 1
ATOM 668 O O . ARG A 1 87 ? -20.019 1.451 10.538 1.00 95.81 87 ARG A O 1
ATOM 675 N N . MET A 1 88 ? -20.671 3.582 10.854 1.00 95.12 88 MET A N 1
ATOM 676 C CA . MET A 1 88 ? -21.597 3.599 9.717 1.00 95.12 88 MET A CA 1
ATOM 677 C C . MET A 1 88 ? -20.872 3.313 8.397 1.00 95.12 88 MET A C 1
ATOM 679 O O . MET A 1 88 ? -21.333 2.486 7.610 1.00 95.12 88 MET A O 1
ATOM 683 N N . PHE A 1 89 ? -19.707 3.932 8.182 1.00 94.19 89 PHE A N 1
ATOM 684 C CA . PHE A 1 89 ? -18.885 3.686 6.997 1.00 94.19 89 PHE A CA 1
ATOM 685 C C . PHE A 1 89 ? -18.433 2.219 6.898 1.00 94.19 89 PHE A C 1
ATOM 687 O O . PHE A 1 89 ? -18.571 1.590 5.846 1.00 94.19 89 PHE A O 1
ATOM 694 N N . LEU A 1 90 ? -17.941 1.642 7.999 1.00 95.50 90 LEU A N 1
ATOM 695 C CA . LEU A 1 90 ? -17.523 0.240 8.043 1.00 95.50 90 LEU A CA 1
ATOM 696 C C . LEU A 1 90 ? -18.687 -0.710 7.757 1.00 95.50 90 LEU A C 1
ATOM 698 O O . LEU A 1 90 ? -18.506 -1.655 6.996 1.00 95.50 90 LEU A O 1
ATOM 702 N N . GLN A 1 91 ? -19.873 -0.453 8.311 1.00 96.81 91 GLN A N 1
ATOM 703 C CA . GLN A 1 91 ? -21.073 -1.264 8.075 1.00 96.81 91 GLN A CA 1
ATOM 704 C C . GLN A 1 91 ? -21.506 -1.216 6.610 1.00 96.81 91 GLN A C 1
ATOM 706 O O . GLN A 1 91 ? -21.754 -2.260 6.002 1.00 96.81 91 GLN A O 1
ATOM 711 N N . GLN A 1 92 ? -21.540 -0.017 6.024 1.00 97.19 92 GLN A N 1
ATOM 712 C CA . GLN A 1 92 ? -21.941 0.190 4.635 1.00 97.19 92 GLN A CA 1
ATOM 713 C C . GLN A 1 92 ? -21.015 -0.535 3.646 1.00 97.19 92 GLN A C 1
ATOM 715 O O . GLN A 1 92 ? -21.489 -1.087 2.653 1.00 97.19 92 GLN A O 1
ATOM 720 N N . HIS A 1 93 ? -19.711 -0.580 3.932 1.00 96.12 93 HIS A N 1
ATOM 721 C CA . HIS A 1 93 ? -18.695 -1.165 3.047 1.00 96.12 93 HIS A CA 1
ATOM 722 C C . HIS A 1 93 ? -18.152 -2.524 3.528 1.00 96.12 93 HIS A C 1
ATOM 724 O O . HIS A 1 93 ? -17.195 -3.057 2.957 1.00 96.12 93 HIS A O 1
ATOM 730 N N . ALA A 1 94 ? -18.774 -3.132 4.545 1.00 95.44 94 ALA A N 1
ATOM 731 C CA . ALA A 1 94 ? -18.237 -4.301 5.244 1.00 95.44 94 ALA A CA 1
ATOM 732 C C . ALA A 1 94 ? -17.936 -5.480 4.312 1.00 95.44 94 ALA A C 1
ATOM 734 O O . ALA A 1 94 ? -16.901 -6.136 4.418 1.00 95.44 94 ALA A O 1
ATOM 735 N N . THR A 1 95 ? -18.860 -5.796 3.406 1.00 96.75 95 THR A N 1
ATOM 736 C CA . THR A 1 95 ? -18.714 -6.936 2.491 1.00 96.75 95 THR A CA 1
ATOM 737 C C . THR A 1 95 ? -17.616 -6.695 1.461 1.00 96.75 95 THR A C 1
ATOM 739 O O . THR A 1 95 ? -16.807 -7.587 1.217 1.00 96.75 95 THR A O 1
ATOM 742 N N . GLU A 1 96 ? -17.548 -5.489 0.898 1.00 97.00 96 GLU A N 1
ATOM 743 C CA . GLU A 1 96 ? -16.521 -5.109 -0.073 1.00 97.00 96 GLU A CA 1
ATOM 744 C C . GLU A 1 96 ? -15.119 -5.222 0.539 1.00 97.00 96 GLU A C 1
ATOM 746 O O . GLU A 1 96 ? -14.254 -5.913 -0.005 1.00 97.00 96 GLU A O 1
ATOM 751 N N . TYR A 1 97 ? -14.912 -4.611 1.708 1.00 96.81 97 TYR A N 1
ATOM 752 C CA . TYR A 1 97 ? -13.602 -4.586 2.351 1.00 96.81 97 TYR A CA 1
ATOM 753 C C . TYR A 1 97 ? -13.172 -5.937 2.898 1.00 96.81 97 TYR A C 1
ATOM 755 O O . TYR A 1 97 ? -12.011 -6.303 2.721 1.00 96.81 97 TYR A O 1
ATOM 763 N N . ARG A 1 98 ? -14.081 -6.731 3.473 1.00 96.06 98 ARG A N 1
ATOM 764 C CA . ARG A 1 98 ? -13.742 -8.103 3.880 1.00 96.06 98 ARG A CA 1
ATOM 765 C C . ARG A 1 98 ? -13.303 -8.944 2.687 1.00 96.06 98 ARG A C 1
ATOM 767 O O . ARG A 1 98 ? -12.268 -9.596 2.761 1.00 96.06 98 ARG A O 1
ATOM 774 N N . ASN A 1 99 ? -14.030 -8.887 1.572 1.00 95.88 99 ASN A N 1
ATOM 775 C CA . ASN A 1 99 ? -13.662 -9.637 0.370 1.00 95.88 99 ASN A CA 1
ATOM 776 C C . ASN A 1 99 ? -12.310 -9.181 -0.196 1.00 95.88 99 ASN A C 1
ATOM 778 O O . ASN A 1 99 ? -11.493 -10.011 -0.598 1.00 95.88 99 ASN A O 1
ATOM 782 N N . ALA A 1 100 ? -12.055 -7.870 -0.211 1.00 94.81 100 ALA A N 1
ATOM 783 C CA . ALA A 1 100 ? -10.777 -7.324 -0.649 1.00 94.81 100 ALA A CA 1
ATOM 784 C C . ALA A 1 100 ? -9.620 -7.770 0.259 1.00 94.81 100 ALA A C 1
ATOM 786 O O . ALA A 1 100 ? -8.595 -8.209 -0.255 1.00 94.81 100 ALA A O 1
ATOM 787 N N . LEU A 1 101 ? -9.793 -7.714 1.582 1.00 95.31 101 LEU A N 1
ATOM 788 C CA . LEU A 1 101 ? -8.784 -8.138 2.554 1.00 95.31 101 LEU A CA 1
ATOM 789 C C . LEU A 1 101 ? -8.494 -9.638 2.469 1.00 95.31 101 LEU A C 1
ATOM 791 O O . LEU A 1 101 ? -7.329 -10.015 2.416 1.00 95.31 101 LEU A O 1
ATOM 795 N N . VAL A 1 102 ? -9.526 -10.477 2.339 1.00 93.81 102 VAL A N 1
ATOM 796 C CA . VAL A 1 102 ? -9.361 -11.926 2.134 1.00 93.81 102 VAL A CA 1
ATOM 797 C C . VAL A 1 102 ? -8.567 -12.209 0.859 1.00 93.81 102 VAL A C 1
ATOM 799 O O . VAL A 1 102 ? -7.659 -13.035 0.872 1.00 93.81 102 VAL A O 1
ATOM 802 N N . ARG A 1 103 ? -8.864 -11.504 -0.241 1.00 92.44 103 ARG A N 1
ATOM 803 C CA . ARG A 1 103 ? -8.129 -11.654 -1.508 1.00 92.44 103 ARG A CA 1
ATOM 804 C C . ARG A 1 103 ? -6.671 -11.200 -1.400 1.00 92.44 103 ARG A C 1
ATOM 806 O O . ARG A 1 103 ? -5.818 -11.753 -2.083 1.00 92.44 103 ARG A O 1
ATOM 813 N N . LEU A 1 104 ? -6.402 -10.168 -0.604 1.00 92.25 104 LEU A N 1
ATOM 814 C CA . LEU A 1 104 ? -5.070 -9.587 -0.413 1.00 92.25 104 LEU A CA 1
ATOM 815 C C . LEU A 1 104 ? -4.295 -10.226 0.744 1.00 92.25 104 LEU A C 1
ATOM 817 O O . LEU A 1 104 ? -3.161 -9.827 1.017 1.00 92.25 104 LEU A O 1
ATOM 821 N N . ARG A 1 105 ? -4.891 -11.205 1.428 1.00 90.88 105 ARG A N 1
ATOM 822 C CA . ARG A 1 105 ? -4.267 -11.899 2.546 1.00 90.88 105 ARG A CA 1
ATOM 823 C C . ARG A 1 105 ? -2.957 -12.532 2.093 1.00 90.88 105 ARG A C 1
ATOM 825 O O . ARG A 1 105 ? -2.894 -13.168 1.046 1.00 90.88 105 ARG A O 1
ATOM 832 N N . ASP A 1 106 ? -1.912 -12.308 2.883 1.00 90.50 106 ASP A N 1
ATOM 833 C CA . ASP A 1 106 ? -0.551 -12.779 2.613 1.00 90.50 106 ASP A CA 1
ATOM 834 C C . ASP A 1 106 ? 0.048 -12.294 1.287 1.00 90.50 106 ASP A C 1
ATOM 836 O O . ASP A 1 106 ? 1.055 -12.838 0.837 1.00 90.50 106 ASP A O 1
ATOM 840 N N . LEU A 1 107 ? -0.517 -11.246 0.679 1.00 92.44 107 LEU A N 1
ATOM 841 C CA . LEU A 1 107 ? 0.040 -10.587 -0.496 1.00 92.44 107 LEU A CA 1
ATOM 842 C C . LEU A 1 107 ? 0.638 -9.227 -0.124 1.00 92.44 107 LEU A C 1
ATOM 844 O O . LEU A 1 107 ? 0.171 -8.536 0.784 1.00 92.44 107 LEU A O 1
ATOM 848 N N . VAL A 1 108 ? 1.684 -8.837 -0.846 1.00 91.38 108 VAL A N 1
ATOM 849 C CA . VAL A 1 108 ? 2.358 -7.544 -0.712 1.00 91.38 108 VAL A CA 1
ATOM 850 C C . VAL A 1 108 ? 2.575 -6.956 -2.098 1.00 91.38 108 VAL A C 1
ATOM 852 O O . VAL A 1 108 ? 2.928 -7.667 -3.040 1.00 91.38 108 VAL A O 1
ATOM 855 N N . GLN A 1 109 ? 2.360 -5.648 -2.219 1.00 91.62 109 GLN A N 1
ATOM 856 C CA . GLN A 1 109 ? 2.696 -4.904 -3.424 1.00 91.62 109 GLN A CA 1
ATOM 857 C C . GLN A 1 109 ? 4.128 -4.370 -3.327 1.00 91.62 109 GLN A C 1
ATOM 859 O O . GLN A 1 109 ? 4.475 -3.690 -2.361 1.00 91.62 109 GLN A O 1
ATOM 864 N N . ILE A 1 110 ? 4.930 -4.626 -4.355 1.00 91.25 110 ILE A N 1
ATOM 865 C CA . ILE A 1 110 ? 6.255 -4.034 -4.556 1.00 91.25 110 ILE A CA 1
ATOM 866 C C . ILE A 1 110 ? 6.164 -3.063 -5.733 1.00 91.25 110 ILE A C 1
ATOM 868 O O . ILE A 1 110 ? 5.535 -3.370 -6.747 1.00 91.25 110 ILE A O 1
ATOM 872 N N . GLU A 1 111 ? 6.802 -1.903 -5.606 1.00 92.31 111 GLU A N 1
ATOM 873 C CA . GLU A 1 111 ? 7.007 -0.969 -6.712 1.00 92.31 111 GLU A CA 1
ATOM 874 C C . GLU A 1 111 ? 8.478 -0.988 -7.139 1.00 92.31 111 GLU A C 1
ATOM 876 O O . GLU A 1 111 ? 9.372 -0.890 -6.300 1.00 92.31 111 GLU A O 1
ATOM 881 N N . VAL A 1 112 ? 8.717 -1.071 -8.447 1.00 91.19 112 VAL A N 1
ATOM 882 C CA . VAL A 1 112 ? 10.014 -0.786 -9.071 1.00 91.19 112 VAL A CA 1
ATOM 883 C C . VAL A 1 112 ? 9.833 0.399 -10.011 1.00 91.19 112 VAL A C 1
ATOM 885 O O . VAL A 1 112 ? 8.995 0.364 -10.914 1.00 91.19 112 VAL A O 1
ATOM 888 N N . SER A 1 113 ? 10.609 1.456 -9.784 1.00 91.88 113 SER A N 1
ATOM 889 C CA . SER A 1 113 ? 10.549 2.700 -10.550 1.00 91.88 113 SER A CA 1
ATOM 890 C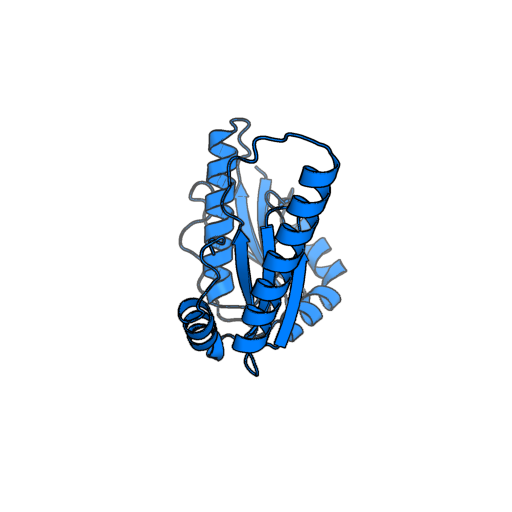 C . SER A 1 113 ? 11.784 2.817 -11.440 1.00 91.88 113 SER A C 1
ATOM 892 O O . SER A 1 113 ? 12.868 3.115 -10.962 1.00 91.88 113 SER A O 1
ATOM 894 N N . LEU A 1 114 ? 11.621 2.619 -12.747 1.00 90.50 114 LEU A N 1
ATOM 895 C CA . LEU A 1 114 ? 12.696 2.736 -13.732 1.00 90.50 114 LEU A CA 1
ATOM 896 C C . LEU A 1 114 ? 12.718 4.157 -14.293 1.00 90.50 114 LEU A C 1
ATOM 898 O O . LEU A 1 114 ? 11.750 4.572 -14.924 1.00 90.50 114 LEU A O 1
ATOM 902 N N . THR A 1 115 ? 13.806 4.894 -14.099 1.00 90.62 115 THR A N 1
ATOM 903 C CA . THR A 1 115 ? 13.947 6.299 -14.509 1.00 90.62 115 THR A CA 1
ATOM 904 C C . THR A 1 115 ? 15.069 6.454 -15.527 1.00 90.62 115 THR A C 1
ATOM 906 O O . THR A 1 115 ? 16.187 5.998 -15.294 1.00 90.62 115 THR A O 1
ATOM 909 N N . LEU A 1 116 ? 14.794 7.111 -16.654 1.00 87.31 116 LEU A N 1
ATOM 910 C CA . LEU A 1 116 ? 15.825 7.485 -17.626 1.00 87.31 116 LEU A CA 1
ATOM 911 C C . LEU A 1 116 ? 16.735 8.562 -17.046 1.00 87.31 116 LEU A C 1
ATOM 913 O O . LEU A 1 116 ? 16.257 9.550 -16.487 1.00 87.31 116 LEU A O 1
ATOM 917 N N . LYS A 1 117 ? 18.046 8.386 -17.215 1.00 83.50 117 LYS A N 1
ATOM 918 C CA . LYS A 1 117 ? 19.011 9.444 -16.924 1.00 83.50 117 LYS A CA 1
ATOM 919 C C . LYS A 1 117 ? 18.764 10.601 -17.885 1.00 83.50 117 LYS A C 1
ATOM 921 O O . LYS A 1 117 ? 18.578 10.392 -19.084 1.00 83.50 117 LYS A O 1
ATOM 926 N N . ASP A 1 118 ? 18.755 11.818 -17.355 1.00 71.19 118 ASP A N 1
ATOM 927 C CA . ASP A 1 118 ? 18.701 13.000 -18.202 1.00 71.19 118 ASP A CA 1
ATOM 928 C C . ASP A 1 118 ? 19.991 13.060 -19.026 1.00 71.19 118 ASP A C 1
ATOM 930 O O . ASP A 1 118 ? 21.094 13.193 -18.496 1.00 71.19 118 ASP A O 1
ATOM 934 N N . HIS A 1 119 ? 19.840 12.931 -20.338 1.00 61.78 119 HIS A N 1
ATOM 935 C CA . HIS A 1 119 ? 20.871 13.297 -21.292 1.00 61.78 119 HIS A CA 1
ATOM 936 C C . HIS A 1 119 ? 20.531 14.693 -21.805 1.00 61.78 119 HIS A C 1
ATOM 938 O O . HIS A 1 119 ? 19.384 14.944 -22.176 1.00 61.78 119 HIS A O 1
ATOM 944 N N . GLU A 1 120 ? 21.507 15.604 -21.817 1.00 54.88 120 GLU A N 1
ATOM 945 C CA . GLU A 1 120 ? 21.346 16.917 -22.441 1.00 54.88 120 GLU A CA 1
ATOM 946 C C . GLU A 1 120 ? 21.085 16.732 -23.940 1.00 54.88 120 GLU A C 1
ATOM 948 O O . GLU A 1 120 ? 21.996 16.593 -24.756 1.00 54.88 120 GLU A O 1
ATOM 953 N N . THR A 1 121 ? 19.813 16.691 -24.324 1.00 56.09 121 THR A N 1
ATOM 954 C CA . THR A 1 121 ? 19.413 16.742 -25.723 1.00 56.09 121 THR A CA 1
ATOM 955 C C . THR A 1 121 ? 19.448 18.199 -26.160 1.00 56.09 121 THR A C 1
ATOM 957 O O . THR A 1 121 ? 18.463 18.922 -26.033 1.00 56.09 121 THR A O 1
ATOM 960 N N . GLY A 1 122 ? 20.596 18.646 -26.669 1.00 57.00 122 GLY A N 1
ATOM 961 C CA . GLY A 1 122 ? 20.658 19.854 -27.489 1.00 57.00 122 GLY A CA 1
ATOM 962 C C . GLY A 1 12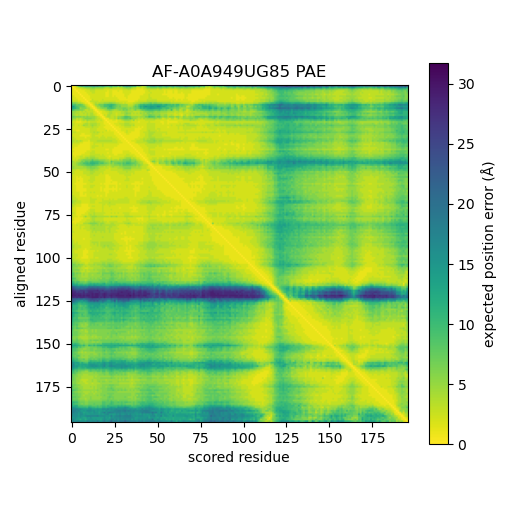2 ? 19.816 19.630 -28.747 1.00 57.00 122 GLY A C 1
ATOM 963 O O . GLY A 1 122 ? 20.228 18.912 -29.656 1.00 57.00 122 GLY A O 1
ATOM 964 N N . GLU A 1 123 ? 18.593 20.154 -28.787 1.00 57.88 123 GLU A N 1
ATOM 965 C CA . GLU A 1 123 ? 17.667 19.860 -29.882 1.00 57.88 123 GLU A CA 1
ATOM 966 C C . GLU A 1 123 ? 17.938 20.721 -31.119 1.00 57.88 123 GLU A C 1
ATOM 968 O O . GLU A 1 123 ? 17.701 21.925 -31.134 1.00 57.88 123 GLU A O 1
ATOM 973 N N . ALA A 1 124 ? 18.385 20.067 -32.195 1.00 65.31 124 ALA A N 1
ATOM 974 C CA . ALA A 1 124 ? 18.586 20.674 -33.511 1.00 65.31 124 ALA A CA 1
ATOM 975 C C . ALA A 1 124 ? 17.345 20.597 -34.437 1.00 65.31 124 ALA A C 1
ATOM 977 O O . ALA A 1 124 ? 17.332 21.252 -35.476 1.00 65.31 124 ALA A O 1
ATOM 978 N N . SER A 1 125 ? 16.308 19.793 -34.120 1.00 79.44 125 SER A N 1
ATOM 979 C CA . SER A 1 125 ? 15.024 19.753 -34.864 1.00 79.44 125 SER A CA 1
ATOM 980 C C . SER A 1 125 ? 13.924 18.913 -34.179 1.00 79.44 125 SER A C 1
ATOM 982 O O . SER A 1 125 ? 14.216 17.963 -33.451 1.00 79.44 125 SER A O 1
ATOM 984 N N . GLY A 1 126 ? 12.648 19.161 -34.515 1.00 81.88 126 GLY A N 1
ATOM 985 C CA . GLY A 1 126 ? 11.498 18.394 -34.000 1.00 81.88 126 GLY A CA 1
ATOM 986 C C . GLY A 1 126 ? 11.464 16.907 -34.398 1.00 81.88 126 GLY A C 1
ATOM 987 O O . GLY A 1 126 ? 10.918 16.082 -33.669 1.00 81.88 126 GLY A O 1
ATOM 988 N N . ARG A 1 127 ? 12.098 16.517 -35.514 1.00 85.75 127 ARG A N 1
ATOM 989 C CA . ARG A 1 127 ? 12.260 15.095 -35.878 1.00 85.75 127 ARG A CA 1
ATOM 990 C C . ARG A 1 127 ? 13.215 14.379 -34.921 1.00 85.75 127 ARG A C 1
ATOM 992 O O . ARG A 1 127 ? 12.946 13.241 -34.544 1.00 85.75 127 ARG A O 1
ATOM 999 N N . ALA A 1 128 ? 14.307 15.039 -34.531 1.00 82.00 128 ALA A N 1
ATOM 1000 C CA . ALA A 1 128 ? 15.261 14.489 -33.570 1.00 82.00 128 ALA A CA 1
ATOM 1001 C C . ALA A 1 128 ? 14.600 14.283 -32.199 1.00 82.00 128 ALA A C 1
ATOM 1003 O O . ALA A 1 128 ? 14.761 13.220 -31.603 1.00 82.00 128 ALA A O 1
ATOM 1004 N N . TYR A 1 129 ? 13.766 15.236 -31.768 1.00 81.94 129 TYR A N 1
ATOM 1005 C CA . TYR A 1 129 ? 12.951 15.102 -30.560 1.00 81.94 129 TYR A CA 1
ATOM 1006 C C . TYR A 1 129 ? 12.024 13.876 -30.598 1.00 81.94 129 TYR A C 1
ATOM 1008 O O . TYR A 1 129 ? 12.022 13.064 -29.671 1.00 81.94 129 TYR A O 1
ATOM 1016 N N . LEU A 1 130 ? 11.254 13.697 -31.681 1.00 84.94 130 LEU A N 1
ATOM 1017 C CA . LEU A 1 130 ? 10.322 12.568 -31.796 1.00 84.94 130 LEU A CA 1
ATOM 1018 C C . LEU A 1 130 ? 11.041 11.212 -31.785 1.00 84.94 130 LEU A C 1
ATOM 1020 O O . LEU A 1 130 ? 10.570 10.281 -31.131 1.00 84.94 130 LEU A O 1
ATOM 1024 N N . LEU A 1 131 ? 12.191 11.107 -32.457 1.00 85.88 131 LEU A N 1
ATOM 1025 C CA . LEU A 1 131 ? 13.014 9.894 -32.448 1.00 85.88 131 LEU A CA 1
ATOM 1026 C C . LEU A 1 131 ? 13.597 9.607 -31.059 1.00 85.88 131 LEU A C 1
ATOM 1028 O O . LEU A 1 131 ? 13.536 8.466 -30.600 1.00 85.88 131 LEU A O 1
ATOM 1032 N N . ALA A 1 132 ? 14.103 10.629 -30.361 1.00 83.00 132 ALA A N 1
ATOM 1033 C CA . ALA A 1 132 ? 14.602 10.486 -28.995 1.00 83.00 132 ALA A CA 1
ATOM 1034 C C . ALA A 1 132 ? 13.492 10.010 -28.046 1.00 83.00 132 ALA A C 1
ATOM 1036 O O . ALA A 1 132 ? 13.678 9.049 -27.302 1.00 83.00 132 ALA A O 1
ATOM 1037 N N . ARG A 1 133 ? 12.297 10.605 -28.139 1.00 83.38 133 ARG A N 1
ATOM 1038 C CA . ARG A 1 133 ? 11.129 10.208 -27.340 1.00 83.38 133 ARG A CA 1
ATOM 1039 C C . ARG A 1 133 ? 10.681 8.771 -27.624 1.00 83.38 133 ARG A C 1
ATOM 1041 O O . ARG A 1 133 ? 10.340 8.051 -26.685 1.00 83.38 133 ARG A O 1
ATOM 1048 N N . GLN A 1 134 ? 10.683 8.346 -28.888 1.00 86.44 134 GLN A N 1
ATOM 1049 C CA . GLN A 1 134 ? 10.360 6.965 -29.257 1.00 86.44 134 GLN A CA 1
ATOM 1050 C C . GLN A 1 134 ? 11.378 5.979 -28.669 1.00 86.44 134 GLN A C 1
ATOM 1052 O O . GLN A 1 134 ? 10.980 4.956 -28.110 1.00 86.44 134 GLN A O 1
ATOM 1057 N N . ASN A 1 135 ? 12.672 6.298 -28.756 1.00 86.50 135 ASN A N 1
ATOM 1058 C CA . ASN A 1 135 ? 13.735 5.460 -28.207 1.00 86.50 135 ASN A CA 1
ATOM 1059 C C . ASN A 1 135 ? 13.628 5.345 -26.678 1.00 86.50 135 ASN A C 1
ATOM 1061 O O . ASN A 1 135 ? 13.658 4.241 -26.144 1.00 86.50 135 ASN A O 1
ATOM 1065 N N . SER A 1 136 ? 13.391 6.459 -25.978 1.00 86.06 136 SER A N 1
ATOM 1066 C CA . SER A 1 136 ? 13.149 6.484 -24.529 1.00 86.06 136 SER A CA 1
ATOM 1067 C C . SER A 1 136 ? 12.015 5.547 -24.106 1.00 86.06 136 SER A C 1
ATOM 1069 O O . SER A 1 136 ? 12.178 4.747 -23.184 1.00 86.06 136 SER A O 1
ATOM 1071 N N . HIS A 1 137 ? 10.884 5.591 -24.814 1.00 86.75 137 HIS A N 1
ATOM 1072 C CA . HIS A 1 137 ? 9.751 4.708 -24.539 1.00 86.75 137 HIS A CA 1
ATOM 1073 C C . HIS A 1 137 ? 10.101 3.228 -24.764 1.00 86.75 137 HIS A C 1
ATOM 1075 O O . HIS A 1 137 ? 9.733 2.375 -23.960 1.00 86.75 137 HIS A O 1
ATOM 1081 N N . GLN A 1 138 ? 10.833 2.907 -25.836 1.00 88.50 138 GLN A N 1
ATOM 1082 C CA . GLN A 1 138 ? 11.271 1.534 -26.112 1.00 88.50 138 GLN A CA 1
ATOM 1083 C C . GLN A 1 138 ? 12.260 1.015 -25.064 1.00 88.50 138 GLN A C 1
ATOM 1085 O O . GLN A 1 138 ? 12.160 -0.141 -24.654 1.00 88.50 138 GLN A O 1
ATOM 1090 N N . THR A 1 139 ? 13.192 1.854 -24.609 1.00 89.38 139 THR A N 1
ATOM 1091 C CA . THR A 1 139 ? 14.153 1.505 -23.555 1.00 89.38 139 THR A CA 1
ATOM 1092 C C . THR A 1 139 ? 13.443 1.185 -22.243 1.00 89.38 139 THR A C 1
ATOM 1094 O O . THR A 1 139 ? 13.727 0.149 -21.639 1.00 89.38 139 THR A O 1
ATOM 1097 N N . LEU A 1 140 ? 12.488 2.025 -21.831 1.00 90.56 140 LEU A N 1
ATOM 1098 C CA . LEU A 1 140 ? 11.689 1.798 -20.625 1.00 90.56 140 LEU A CA 1
ATOM 1099 C C . LEU A 1 140 ? 10.839 0.527 -20.727 1.00 90.56 140 LEU A C 1
ATOM 1101 O O . LEU A 1 140 ? 10.891 -0.295 -19.817 1.00 90.56 140 LEU A O 1
ATOM 1105 N N . ALA A 1 141 ? 10.140 0.321 -21.847 1.00 90.31 141 ALA A N 1
ATOM 1106 C CA . ALA A 1 141 ? 9.307 -0.865 -22.055 1.00 90.31 141 ALA A CA 1
ATOM 1107 C C . ALA A 1 141 ? 10.130 -2.165 -22.004 1.00 90.31 141 ALA A C 1
ATOM 1109 O O . ALA A 1 141 ? 9.764 -3.112 -21.312 1.00 90.31 141 ALA A O 1
ATOM 1110 N N . ARG A 1 142 ? 11.299 -2.201 -22.663 1.00 90.69 142 ARG A N 1
ATOM 1111 C CA . ARG A 1 142 ? 12.207 -3.362 -22.603 1.00 90.69 142 ARG A CA 1
ATOM 1112 C C . ARG A 1 142 ? 12.725 -3.613 -21.191 1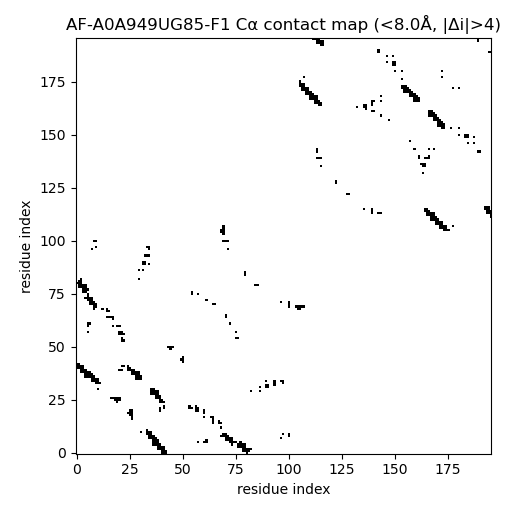.00 90.69 142 ARG A C 1
ATOM 1114 O O . ARG A 1 142 ? 12.910 -4.760 -20.800 1.00 90.69 142 ARG A O 1
ATOM 1121 N N . ALA A 1 143 ? 13.013 -2.561 -20.429 1.00 90.69 143 ALA A N 1
ATOM 1122 C CA . ALA A 1 143 ? 13.460 -2.716 -19.052 1.00 90.69 143 ALA A CA 1
ATOM 1123 C C . ALA A 1 143 ? 12.332 -3.237 -18.143 1.00 90.69 143 ALA A C 1
ATOM 1125 O O . ALA A 1 143 ? 12.581 -4.156 -17.364 1.00 90.69 143 ALA A O 1
ATOM 1126 N N . ALA A 1 144 ? 11.104 -2.732 -18.295 1.00 91.88 144 ALA A N 1
ATOM 1127 C CA . ALA A 1 144 ? 9.926 -3.226 -17.582 1.00 91.88 144 ALA A CA 1
ATOM 1128 C C . ALA A 1 144 ? 9.645 -4.705 -17.898 1.00 91.88 144 ALA A C 1
ATOM 1130 O O . ALA A 1 144 ? 9.463 -5.508 -16.984 1.00 91.88 144 ALA A O 1
ATOM 1131 N N . GLU A 1 145 ? 9.731 -5.102 -19.171 1.00 92.06 145 GLU A N 1
ATOM 1132 C CA .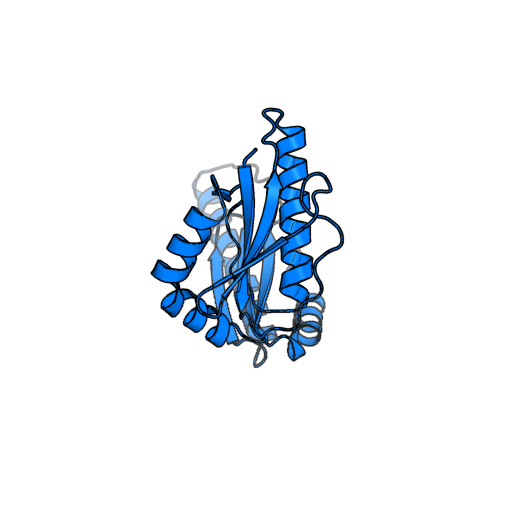 GLU A 1 145 ? 9.592 -6.500 -19.595 1.00 92.06 145 GLU A CA 1
ATOM 1133 C C . GLU A 1 145 ? 10.661 -7.406 -18.961 1.00 92.06 145 GLU A C 1
ATOM 1135 O O . GLU A 1 145 ? 10.375 -8.526 -18.534 1.00 92.06 145 GLU A O 1
ATOM 1140 N N . ARG A 1 146 ? 11.901 -6.920 -18.824 1.00 91.50 146 ARG A N 1
ATOM 1141 C CA . ARG A 1 146 ? 12.965 -7.664 -18.130 1.00 91.50 146 ARG A CA 1
ATOM 1142 C C . ARG A 1 146 ? 12.665 -7.845 -16.646 1.00 91.50 146 ARG A C 1
ATOM 1144 O O . ARG A 1 146 ? 12.911 -8.935 -16.134 1.00 91.50 146 ARG A O 1
ATOM 1151 N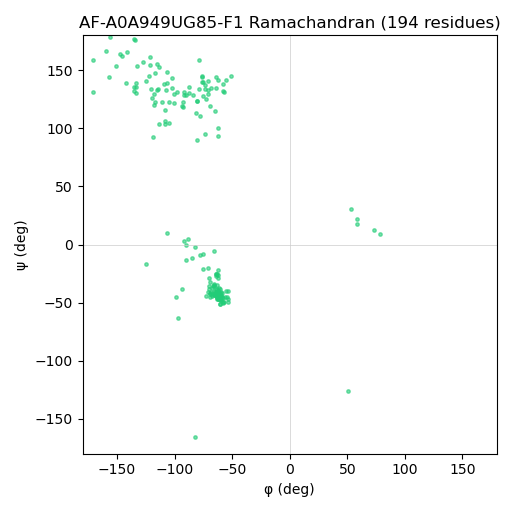 N . VAL A 1 147 ? 12.134 -6.819 -15.976 1.00 92.06 147 VAL A N 1
ATOM 1152 C CA . VAL A 1 147 ? 11.675 -6.925 -14.581 1.00 92.06 147 VAL A CA 1
ATOM 1153 C C . VAL A 1 147 ? 10.567 -7.971 -14.481 1.00 92.06 147 VAL A C 1
ATOM 1155 O O . VAL A 1 147 ? 10.700 -8.909 -13.700 1.00 92.06 147 VAL A O 1
ATOM 1158 N N . HIS A 1 148 ? 9.534 -7.877 -15.320 1.00 92.81 148 HIS A N 1
ATOM 1159 C CA . HIS A 1 148 ? 8.435 -8.845 -15.362 1.00 92.81 148 HIS A CA 1
ATOM 1160 C C . HIS A 1 148 ? 8.942 -10.289 -15.530 1.00 92.81 148 HIS A C 1
ATOM 1162 O O . HIS A 1 148 ? 8.606 -11.172 -14.739 1.00 92.81 148 HIS A O 1
ATOM 1168 N N . ASN A 1 149 ? 9.826 -10.526 -16.503 1.00 92.25 149 ASN A N 1
ATOM 1169 C CA . ASN A 1 149 ? 10.366 -11.858 -16.782 1.00 92.25 149 ASN A CA 1
ATOM 1170 C C . ASN A 1 149 ? 11.236 -12.409 -15.640 1.00 92.25 149 ASN A C 1
ATOM 1172 O O . ASN A 1 149 ? 11.223 -13.613 -15.389 1.00 92.25 149 ASN A O 1
ATOM 1176 N N . ALA A 1 150 ? 11.975 -11.556 -14.925 1.00 90.94 150 ALA A N 1
ATOM 1177 C CA . ALA A 1 150 ? 12.811 -11.985 -13.802 1.00 90.94 150 ALA A CA 1
ATOM 1178 C C . ALA A 1 150 ? 12.001 -12.432 -12.576 1.00 90.94 150 ALA A C 1
ATOM 1180 O O . ALA A 1 150 ? 12.446 -13.305 -11.820 1.00 90.94 150 ALA A O 1
ATOM 1181 N N . MET A 1 151 ? 10.806 -11.865 -12.397 1.00 89.81 151 MET A N 1
ATOM 1182 C CA . MET A 1 151 ? 9.898 -12.234 -11.312 1.00 89.81 151 MET A CA 1
ATOM 1183 C C . MET A 1 151 ? 9.320 -13.640 -11.496 1.00 89.81 151 MET A C 1
ATOM 1185 O O . MET A 1 151 ? 9.117 -14.350 -10.510 1.00 89.81 151 MET A O 1
ATOM 1189 N N . GLY A 1 152 ? 9.122 -14.078 -12.743 1.00 87.75 152 GLY A N 1
ATOM 1190 C CA . GLY A 1 152 ? 8.710 -15.442 -13.072 1.00 87.75 152 GLY A CA 1
ATOM 1191 C C . GLY A 1 152 ? 7.491 -15.899 -12.264 1.00 87.75 152 GLY A C 1
ATOM 1192 O O . GLY A 1 152 ? 6.469 -15.223 -12.218 1.00 87.75 152 GLY A O 1
ATOM 1193 N N . THR A 1 153 ? 7.611 -17.042 -11.587 1.00 89.06 153 THR A N 1
ATOM 1194 C CA . THR A 1 153 ? 6.516 -17.656 -10.817 1.00 89.06 153 THR A CA 1
ATOM 1195 C C . THR A 1 153 ? 6.205 -16.966 -9.486 1.00 89.06 153 THR A C 1
ATOM 1197 O O . THR A 1 153 ? 5.226 -17.329 -8.841 1.00 89.06 153 THR A O 1
ATOM 1200 N N . VAL A 1 154 ? 7.026 -16.003 -9.052 1.00 91.25 154 VAL A N 1
ATOM 1201 C CA . VAL A 1 154 ? 6.798 -15.238 -7.809 1.00 91.25 154 VAL A CA 1
ATOM 1202 C C . VAL A 1 154 ? 5.689 -14.192 -7.996 1.00 91.25 154 VAL A C 1
ATOM 1204 O O . VAL A 1 154 ? 5.076 -13.731 -7.032 1.00 91.25 154 VAL A O 1
ATOM 1207 N N . LEU A 1 155 ? 5.411 -13.821 -9.247 1.00 92.81 155 LEU A N 1
ATOM 1208 C CA . LEU A 1 155 ? 4.445 -12.794 -9.600 1.00 92.81 155 LEU A CA 1
ATOM 1209 C C . LEU A 1 155 ? 3.014 -13.343 -9.562 1.00 92.81 155 LEU A C 1
ATOM 1211 O O . LEU A 1 155 ? 2.683 -14.305 -10.252 1.00 92.81 155 LEU A O 1
ATOM 1215 N N . ARG A 1 156 ? 2.152 -12.711 -8.763 1.00 93.12 156 ARG A N 1
ATOM 1216 C CA . ARG A 1 156 ? 0.710 -13.004 -8.717 1.00 93.12 156 ARG A CA 1
ATOM 121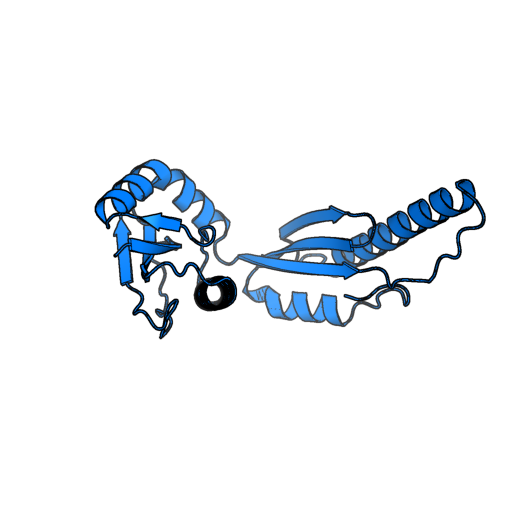7 C C . ARG A 1 156 ? -0.092 -12.098 -9.638 1.00 93.12 156 ARG A C 1
ATOM 1219 O O . ARG A 1 156 ? -1.053 -12.556 -10.243 1.00 93.12 156 ARG A O 1
ATOM 1226 N N . ASP A 1 157 ? 0.295 -10.831 -9.710 1.00 93.81 157 ASP A N 1
ATOM 1227 C CA . ASP A 1 157 ? -0.306 -9.833 -10.592 1.00 93.81 157 ASP A CA 1
ATOM 1228 C C . ASP A 1 157 ? 0.743 -8.780 -10.974 1.00 93.81 157 ASP A C 1
ATOM 1230 O O . ASP A 1 157 ? 1.694 -8.535 -10.222 1.00 93.81 157 ASP A O 1
ATOM 1234 N N . TRP A 1 158 ? 0.556 -8.158 -12.135 1.00 94.25 158 TRP A N 1
ATOM 1235 C CA . TRP A 1 158 ? 1.460 -7.176 -12.725 1.00 94.25 158 TRP A CA 1
ATOM 1236 C C . TRP A 1 158 ? 0.685 -5.982 -13.260 1.00 94.25 158 TRP A C 1
ATOM 1238 O O . TRP A 1 158 ? -0.268 -6.135 -14.027 1.00 94.25 158 TRP A O 1
ATOM 1248 N N . ARG A 1 159 ? 1.143 -4.775 -12.925 1.00 93.56 159 ARG A N 1
ATOM 1249 C CA . ARG A 1 159 ? 0.665 -3.545 -13.560 1.00 93.56 159 ARG A CA 1
ATOM 1250 C C . ARG A 1 159 ? 1.823 -2.633 -13.899 1.00 93.56 159 ARG A C 1
ATOM 1252 O O . ARG A 1 159 ? 2.687 -2.373 -13.068 1.00 93.56 159 ARG A O 1
ATOM 1259 N N . GLU A 1 160 ? 1.783 -2.088 -15.103 1.00 91.25 160 GLU A N 1
ATOM 1260 C CA . GLU A 1 160 ? 2.746 -1.105 -15.572 1.00 91.25 160 GLU A CA 1
ATOM 1261 C C . GLU A 1 160 ? 2.050 0.237 -15.792 1.00 91.25 160 GLU A C 1
ATOM 1263 O O . GLU A 1 160 ? 0.986 0.314 -16.408 1.00 91.25 160 GLU A O 1
ATOM 1268 N N . HIS A 1 161 ? 2.672 1.303 -15.300 1.00 89.25 161 HIS A N 1
ATOM 1269 C CA . HIS A 1 161 ? 2.284 2.674 -15.599 1.00 89.25 161 HIS A CA 1
ATOM 1270 C C . HIS A 1 161 ? 3.454 3.380 -16.296 1.00 89.25 161 HIS A C 1
ATOM 1272 O O . HIS A 1 161 ? 4.341 3.918 -15.620 1.00 89.25 161 HIS A O 1
ATOM 1278 N N . PRO A 1 162 ? 3.488 3.366 -17.641 1.00 79.50 162 PRO A N 1
ATOM 1279 C CA . PRO A 1 162 ? 4.536 4.029 -18.397 1.00 79.50 162 PRO A CA 1
ATOM 1280 C C . PRO A 1 162 ? 4.318 5.546 -18.433 1.00 79.50 162 PRO A C 1
ATOM 1282 O O . PRO A 1 162 ? 3.197 6.048 -18.532 1.00 79.50 162 PRO A O 1
ATOM 1285 N N . SER A 1 163 ? 5.419 6.291 -18.398 1.00 81.38 163 SER A N 1
ATOM 1286 C CA . SER A 1 163 ? 5.478 7.728 -18.671 1.00 81.38 163 SER A CA 1
ATOM 1287 C C . SER A 1 163 ? 6.665 8.039 -19.590 1.00 81.38 163 SER A C 1
ATOM 1289 O O . SER A 1 163 ? 7.439 7.155 -19.947 1.00 81.38 163 SER A O 1
ATOM 1291 N N . SER A 1 164 ? 6.833 9.302 -19.990 1.00 75.56 164 SER A N 1
ATOM 1292 C CA . SER A 1 164 ? 7.898 9.704 -20.923 1.00 75.56 164 SER A CA 1
ATOM 1293 C C . SER A 1 164 ? 9.321 9.504 -20.388 1.00 75.56 164 SER A C 1
ATOM 1295 O O . SER A 1 164 ? 10.237 9.333 -21.190 1.00 75.56 164 SER A O 1
ATOM 1297 N N . LYS A 1 165 ? 9.513 9.547 -19.064 1.00 83.94 165 LYS A N 1
ATOM 1298 C CA . LYS A 1 165 ? 10.832 9.437 -18.413 1.00 83.94 165 LYS A CA 1
ATOM 1299 C C . LYS A 1 165 ? 10.923 8.333 -17.361 1.00 83.94 165 LYS A C 1
ATOM 1301 O O . LYS A 1 165 ? 12.026 7.965 -16.971 1.00 83.94 165 LYS A O 1
ATOM 1306 N N . ILE A 1 166 ? 9.781 7.831 -16.895 1.00 88.06 166 ILE A N 1
ATOM 1307 C CA . ILE A 1 166 ? 9.696 6.863 -15.800 1.00 88.06 166 ILE A CA 1
ATOM 1308 C C . ILE A 1 166 ? 8.742 5.736 -16.197 1.00 88.06 166 ILE A C 1
ATOM 1310 O O . ILE A 1 166 ? 7.644 6.017 -16.676 1.00 88.06 166 ILE A O 1
ATOM 1314 N N . ALA A 1 167 ? 9.110 4.485 -15.947 1.00 90.12 167 ALA A N 1
ATOM 1315 C CA . ALA A 1 167 ? 8.183 3.358 -15.949 1.00 90.12 167 ALA A CA 1
ATOM 1316 C C . ALA A 1 167 ? 8.023 2.835 -14.521 1.00 90.12 167 ALA A C 1
ATOM 1318 O O . ALA A 1 167 ? 9.006 2.466 -13.877 1.00 90.12 167 ALA A O 1
ATOM 1319 N N . ARG A 1 168 ? 6.782 2.816 -14.023 1.00 93.81 168 ARG A N 1
ATOM 1320 C CA . ARG A 1 168 ? 6.462 2.246 -12.709 1.00 93.81 168 ARG A CA 1
ATOM 1321 C C . ARG A 1 168 ? 5.874 0.860 -12.873 1.00 93.81 168 ARG A C 1
ATOM 1323 O O . ARG A 1 168 ? 4.847 0.696 -13.532 1.00 93.81 168 ARG A O 1
ATOM 1330 N N . CYS A 1 169 ? 6.527 -0.105 -12.252 1.00 93.19 169 CYS A N 1
ATOM 1331 C CA . CYS A 1 169 ? 6.157 -1.507 -12.269 1.00 93.19 169 CYS A CA 1
ATOM 1332 C C . CYS A 1 169 ? 5.617 -1.887 -10.891 1.00 93.19 169 CYS A C 1
ATOM 1334 O O . CYS A 1 169 ? 6.353 -1.839 -9.905 1.00 93.19 169 CYS A O 1
ATOM 1336 N N . TYR A 1 170 ? 4.344 -2.262 -10.823 1.00 94.50 170 TYR A N 1
ATOM 1337 C CA . TYR A 1 170 ? 3.682 -2.723 -9.609 1.00 94.50 170 TYR A CA 1
ATOM 1338 C C . TYR A 1 170 ? 3.508 -4.233 -9.674 1.00 94.50 170 TYR A C 1
ATOM 1340 O O . TYR A 1 170 ? 2.889 -4.765 -10.596 1.00 94.50 170 TYR A O 1
ATOM 1348 N N . MET A 1 171 ? 4.054 -4.917 -8.677 1.00 94.25 171 MET A N 1
ATOM 1349 C CA . MET A 1 171 ? 4.071 -6.371 -8.595 1.00 94.25 171 MET A CA 1
ATOM 1350 C C . MET A 1 171 ? 3.346 -6.801 -7.336 1.00 94.25 171 MET A C 1
ATOM 1352 O O . MET A 1 171 ? 3.699 -6.361 -6.241 1.00 94.25 171 MET A O 1
ATOM 1356 N N . LEU A 1 172 ? 2.360 -7.676 -7.484 1.00 94.50 172 LEU A N 1
ATOM 1357 C CA . LEU A 1 172 ? 1.748 -8.351 -6.350 1.00 94.50 172 LEU A CA 1
ATOM 1358 C C . LEU A 1 172 ? 2.470 -9.681 -6.141 1.00 94.50 172 LEU A C 1
ATOM 1360 O O . LEU A 1 172 ? 2.527 -10.503 -7.056 1.00 94.50 172 LEU A O 1
ATOM 1364 N N . VAL A 1 173 ? 3.024 -9.889 -4.951 1.00 94.44 173 VAL A N 1
ATOM 1365 C CA . VAL A 1 173 ? 3.761 -11.108 -4.588 1.00 94.44 173 VAL A CA 1
ATOM 1366 C C . VAL A 1 173 ? 3.211 -11.691 -3.297 1.00 94.44 173 VAL A C 1
ATOM 1368 O O . VAL A 1 173 ? 2.611 -10.975 -2.495 1.00 94.44 173 VAL A O 1
ATOM 1371 N N . ALA A 1 174 ? 3.424 -12.985 -3.075 1.00 93.19 174 ALA A N 1
ATOM 1372 C CA . ALA A 1 174 ? 3.156 -13.563 -1.767 1.00 93.19 174 ALA A CA 1
ATOM 1373 C C . ALA A 1 174 ? 4.208 -13.077 -0.757 1.00 93.19 174 ALA A C 1
ATOM 1375 O O . ALA A 1 174 ? 5.393 -12.975 -1.073 1.00 93.19 174 ALA A O 1
ATOM 1376 N N . ARG A 1 175 ? 3.783 -12.794 0.473 1.00 90.56 175 ARG A N 1
ATOM 1377 C CA . ARG A 1 175 ? 4.638 -12.309 1.563 1.00 90.56 175 ARG A CA 1
ATOM 1378 C C . ARG A 1 175 ? 5.833 -13.235 1.850 1.00 90.56 175 ARG A C 1
ATOM 1380 O O . ARG A 1 175 ? 6.923 -12.699 2.032 1.00 90.56 175 ARG A O 1
ATOM 1387 N N . PRO A 1 176 ? 5.699 -14.579 1.833 1.00 91.56 176 PRO A N 1
ATOM 1388 C CA . PRO A 1 176 ? 6.847 -15.477 1.999 1.00 91.56 176 PRO A CA 1
ATOM 1389 C C . PRO A 1 176 ? 7.897 -15.361 0.886 1.00 91.56 176 PRO A C 1
ATOM 1391 O O . PRO A 1 176 ? 9.068 -15.642 1.119 1.00 91.56 176 PRO A O 1
ATOM 1394 N N . ASP A 1 177 ? 7.500 -14.913 -0.308 1.00 92.75 177 ASP A N 1
ATOM 1395 C CA . ASP A 1 177 ? 8.392 -14.770 -1.460 1.00 92.75 177 ASP A CA 1
ATOM 1396 C C . ASP A 1 177 ? 9.031 -13.373 -1.557 1.00 92.75 177 ASP A C 1
ATOM 1398 O O . ASP A 1 177 ? 9.772 -13.100 -2.502 1.00 92.75 177 ASP A O 1
ATOM 1402 N N . LEU A 1 178 ? 8.773 -12.477 -0.597 1.00 90.19 178 LEU A N 1
ATOM 1403 C CA . LEU A 1 178 ? 9.203 -11.076 -0.644 1.00 90.19 178 LEU A CA 1
ATOM 1404 C C . LEU A 1 178 ? 10.729 -10.916 -0.760 1.00 90.19 178 LEU A C 1
ATOM 1406 O O . LEU A 1 178 ? 11.210 -10.150 -1.593 1.00 90.19 178 LEU A O 1
ATOM 1410 N N . GLU A 1 179 ? 11.505 -11.665 0.025 1.00 90.81 179 GLU A N 1
ATOM 1411 C CA . GLU A 1 179 ? 12.975 -11.606 -0.034 1.00 90.81 179 GLU A CA 1
ATOM 1412 C C . GLU A 1 179 ? 13.523 -12.155 -1.359 1.00 90.81 179 GLU A C 1
ATOM 1414 O O . GLU A 1 179 ? 14.454 -11.597 -1.948 1.00 90.81 179 GLU A O 1
ATOM 1419 N N . ASN A 1 180 ? 12.903 -13.215 -1.882 1.00 91.44 180 ASN A N 1
ATOM 1420 C CA . ASN A 1 180 ? 13.236 -13.779 -3.190 1.00 91.44 180 ASN A CA 1
ATOM 1421 C C . ASN A 1 180 ? 12.927 -12.770 -4.313 1.00 91.44 180 ASN A C 1
ATOM 1423 O O . ASN A 1 180 ? 13.759 -12.544 -5.192 1.00 91.44 180 ASN A O 1
ATOM 1427 N N . ALA A 1 181 ? 11.775 -12.095 -4.244 1.00 91.06 181 ALA A N 1
ATOM 1428 C CA . ALA A 1 181 ? 11.409 -11.007 -5.146 1.00 91.06 181 ALA A CA 1
ATOM 1429 C C . ALA A 1 181 ? 12.443 -9.868 -5.125 1.00 91.06 181 ALA A C 1
ATOM 1431 O O . ALA A 1 181 ? 12.937 -9.471 -6.182 1.00 91.06 181 ALA A O 1
ATOM 1432 N N . PHE A 1 182 ? 12.834 -9.376 -3.944 1.00 90.19 182 PHE A N 1
ATOM 1433 C CA . PHE A 1 182 ? 13.854 -8.326 -3.839 1.00 90.19 182 PHE A CA 1
ATOM 1434 C C . PHE A 1 182 ? 15.215 -8.760 -4.380 1.00 90.19 182 PHE A C 1
ATOM 1436 O O . PHE A 1 182 ? 15.881 -7.973 -5.053 1.00 90.19 182 PHE A O 1
ATOM 1443 N N . THR A 1 183 ? 15.622 -10.001 -4.116 1.00 90.50 183 THR A N 1
ATOM 1444 C CA . THR A 1 183 ? 16.889 -10.549 -4.619 1.00 90.50 183 THR A CA 1
ATOM 1445 C C . THR A 1 183 ? 16.910 -10.553 -6.147 1.00 90.50 183 THR A C 1
ATOM 1447 O O . THR A 1 183 ? 17.829 -10.003 -6.750 1.00 90.50 183 THR A O 1
ATOM 1450 N N . ARG A 1 184 ? 15.837 -11.042 -6.782 1.00 90.44 184 ARG A N 1
ATOM 1451 C CA . ARG A 1 184 ? 15.688 -11.062 -8.248 1.00 90.44 184 ARG A CA 1
ATOM 1452 C C . ARG A 1 184 ? 15.762 -9.677 -8.877 1.00 90.44 184 ARG A C 1
ATOM 1454 O O . ARG A 1 184 ? 16.402 -9.511 -9.913 1.00 90.44 184 ARG A O 1
ATOM 1461 N N . VAL A 1 185 ? 15.122 -8.684 -8.259 1.00 87.75 185 VAL A N 1
ATOM 1462 C CA . VAL A 1 185 ? 15.166 -7.296 -8.740 1.00 87.75 185 VAL A CA 1
ATOM 1463 C C . VAL A 1 185 ? 16.574 -6.709 -8.593 1.00 87.75 185 VAL A C 1
ATOM 1465 O O . VAL A 1 185 ? 17.058 -6.072 -9.525 1.00 87.75 185 VAL A O 1
ATOM 1468 N N . ARG A 1 186 ? 17.261 -6.944 -7.466 1.00 86.81 186 ARG A N 1
ATOM 1469 C CA . ARG A 1 186 ? 18.623 -6.428 -7.219 1.00 86.81 186 ARG A CA 1
ATOM 1470 C C . ARG A 1 186 ? 19.677 -7.030 -8.146 1.00 86.81 186 ARG A C 1
ATOM 1472 O O . ARG A 1 186 ? 20.614 -6.339 -8.531 1.00 86.81 186 ARG A O 1
ATOM 1479 N N . GLU A 1 187 ? 19.534 -8.301 -8.500 1.00 87.50 187 GLU A N 1
ATOM 1480 C CA . GLU A 1 187 ? 20.443 -8.991 -9.423 1.00 87.50 187 GLU A CA 1
ATOM 1481 C C . GLU A 1 187 ? 20.179 -8.638 -10.896 1.00 87.50 187 GLU A C 1
ATOM 1483 O O . GLU A 1 187 ? 20.969 -8.979 -11.786 1.00 87.50 187 GLU A O 1
ATOM 1488 N N . LEU A 1 188 ? 19.082 -7.928 -11.179 1.00 85.81 188 LEU A N 1
ATOM 1489 C CA . LEU A 1 188 ? 18.720 -7.544 -12.530 1.00 85.81 188 LEU A CA 1
ATOM 1490 C C . LEU A 1 188 ? 19.699 -6.501 -13.079 1.00 85.81 188 LEU A C 1
ATOM 1492 O O . LEU A 1 188 ? 19.808 -5.378 -12.594 1.00 85.81 188 LEU A O 1
ATOM 1496 N N . LYS A 1 189 ? 20.384 -6.845 -14.171 1.00 81.12 189 LYS A N 1
ATOM 1497 C CA . LYS A 1 189 ? 21.264 -5.901 -14.875 1.00 81.12 189 LYS A CA 1
ATOM 1498 C C . LYS A 1 189 ? 20.450 -4.874 -15.654 1.00 81.12 189 LYS A C 1
ATOM 1500 O O . LYS A 1 189 ? 20.065 -5.135 -16.792 1.00 81.12 189 LYS A O 1
ATOM 1505 N N . ILE A 1 190 ? 20.193 -3.708 -15.093 1.00 79.81 190 ILE A N 1
ATOM 1506 C CA . ILE A 1 190 ? 19.433 -2.656 -15.779 1.00 79.81 190 ILE A CA 1
ATOM 1507 C C . ILE A 1 190 ? 20.330 -1.964 -16.829 1.00 79.81 190 ILE A C 1
ATOM 1509 O O . ILE A 1 190 ? 21.543 -1.882 -16.624 1.00 79.81 190 ILE A O 1
ATOM 1513 N N . PRO A 1 191 ? 19.793 -1.538 -17.993 1.00 77.75 191 PRO A N 1
ATOM 1514 C CA . PRO A 1 191 ? 20.560 -0.773 -18.977 1.00 77.75 191 PRO A CA 1
ATOM 1515 C C . PRO A 1 191 ? 21.266 0.443 -18.347 1.00 77.75 191 PRO A C 1
ATOM 1517 O O . PRO A 1 191 ? 20.700 1.066 -17.450 1.00 77.75 191 PRO A O 1
ATOM 1520 N N . PRO A 1 192 ? 22.470 0.818 -18.818 1.00 76.81 192 PRO A N 1
ATOM 1521 C CA . PRO A 1 192 ? 23.270 1.887 -18.209 1.00 76.81 192 PRO A CA 1
ATOM 1522 C C . PRO A 1 192 ? 22.587 3.262 -18.239 1.00 76.81 192 PRO A C 1
ATOM 1524 O O . PRO A 1 192 ? 22.900 4.114 -17.404 1.00 76.81 192 PRO A O 1
ATOM 1527 N N . ASP A 1 193 ? 21.638 3.459 -19.154 1.00 77.44 193 ASP A N 1
ATOM 1528 C CA . ASP A 1 193 ? 20.898 4.710 -19.361 1.00 77.44 193 ASP A CA 1
ATOM 1529 C C . ASP A 1 193 ? 19.722 4.878 -18.379 1.00 77.44 193 ASP A C 1
ATOM 1531 O O . ASP A 1 193 ? 19.026 5.894 -18.388 1.00 77.44 193 ASP A O 1
ATOM 1535 N N . LEU A 1 194 ? 19.492 3.884 -17.517 1.00 75.56 194 LEU A N 1
ATOM 1536 C CA . LEU A 1 194 ? 18.416 3.853 -16.531 1.00 75.56 194 LEU A CA 1
ATOM 1537 C C . LEU A 1 194 ? 18.968 3.862 -15.094 1.00 75.56 194 LEU A C 1
ATOM 1539 O O . LEU A 1 194 ? 20.100 3.453 -14.823 1.00 75.56 194 LEU A O 1
ATOM 1543 N N . GLN A 1 195 ? 18.145 4.343 -14.168 1.00 79.06 195 GLN A N 1
ATOM 1544 C CA . GLN A 1 195 ? 18.285 4.222 -12.715 1.00 79.06 195 GLN A CA 1
ATOM 1545 C C . GLN A 1 195 ? 17.021 3.542 -12.173 1.00 79.06 195 GLN A C 1
ATOM 1547 O O . GLN A 1 195 ? 15.941 3.762 -12.723 1.00 79.06 195 GLN A O 1
ATOM 1552 N N . ALA A 1 196 ? 17.150 2.710 -11.140 1.00 71.25 196 ALA A N 1
ATOM 1553 C CA . ALA A 1 196 ? 16.044 1.958 -10.548 1.00 71.25 196 ALA A CA 1
ATOM 1554 C C . ALA A 1 196 ? 16.052 2.014 -9.026 1.00 71.25 196 ALA A C 1
ATOM 1556 O O . ALA A 1 196 ? 17.155 2.226 -8.472 1.00 71.25 196 ALA A O 1
#

Sequence (196 aa):
MSLLAYCIAEANSTTEIPNGGVQGATLRTVTDSGLICFLSDYHPSSTPNHIRQSALEFNRVLQDLLRQVAIIPFRFPTLLADESELRMFLQQHATEYRNALVRLRDLVQIEVSLTLKDHETGEASGRAYLLARQNSHQTLARAAERVHNAMGTVLRDWREHPSSKIARCYMLVARPDLENAFTRVRELKIPPDLQA

pLDDT: mean 90.12, std 7.81, range [54.88, 97.88]

Nearest PDB structures (foldseek):
  6l5d-assembly1_A  TM=7.551E-01  e=1.469E-08  Nostoc sp. PCC 7120 = FACHB-418
  6l5d-assembly2_B  TM=7.516E-01  e=2.335E-07  Nostoc sp. PCC 7120 = FACHB-418
  4qs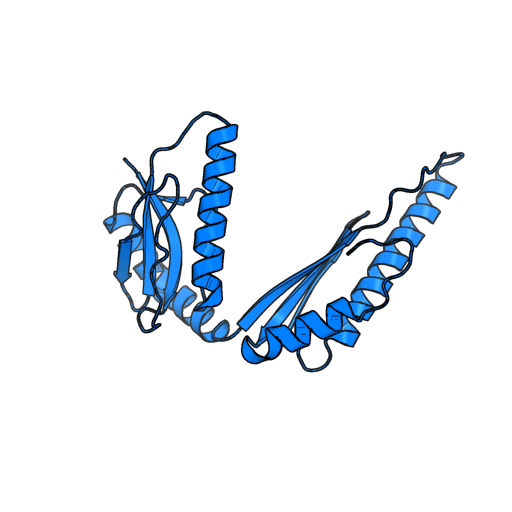g-assembly1_A  TM=6.594E-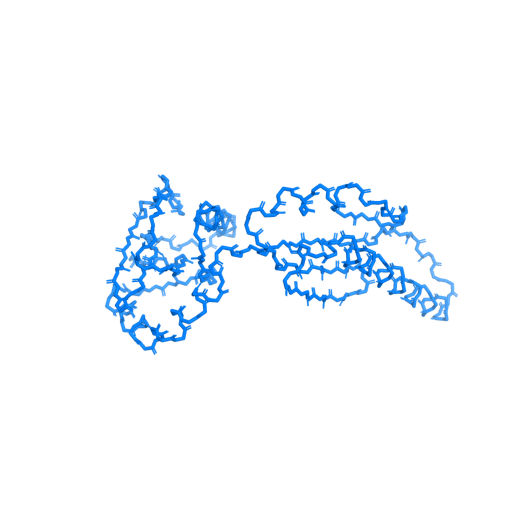01  e=1.949E-07  Microcystis aeruginosa PCC 7806
  5loq-assembly1_C  TM=3.081E-01  e=1.464E-01  Listeria monocytogenes
  5t2k-assembly1_E  TM=2.303E-01  e=5.176E-01  Geobacillus stearothermophilus 10

Radius of gyration: 20.99 Å; Cα contacts (8 Å, |Δi|>4): 299; chains: 1; bounding box: 45×43×56 Å

Secondary structure (DSSP, 8-state):
-EEEEEEEEETT---PPPS--GGGPPPEEEEETTEEEEEEEE----SHHHHHHHHHHHHHHHHHHHTTS-EEEPPSP-EESSHHHHHHHHHHHHHHHHHHHHHHTTEEEEEEEEEE-------S-HHHHHHHHHHHHHHHHHHHHHHHHHHGGGEEEEEEEE-SSEEEEEEEEEGGGHHHHHHHHHT----TTEE-